Protein AF-A0A2K0U0I5-F1 (afdb_monomer)

pLDDT: mean 87.66, std 8.27, range [54.38, 96.81]

Radius of gyration: 20.19 Å; Cα contacts (8 Å, |Δi|>4): 310; chains: 1; bounding box: 51×36×64 Å

Nearest PDB structures (foldseek):
  6l85-assembly1_A  TM=8.048E-01  e=3.985E-05  Thermotoga maritima MSB8
  6bqt-assembly4_J  TM=2.081E-01  e=1.272E+00  Homo sapiens
  9baa-assembly1_A  TM=2.045E-01  e=4.048E+00  Acetivibrio thermocellus ATCC 27405
  6udy-assembly2_B  TM=2.455E-01  e=9.757E+00  Homo sapiens

Mean predicted aligned error: 6.01 Å

Foldseek 3Di:
DVLLVVLLVVLVVVCLVVLFLEFSLLLSVLLVVLLCVLVVHDQDCDPDPPHPVLLVVQLVVLLQQLLVQLLVQLCCLVPQAVPDPPNVVSCVVCVVVLVVVVVVLVVLLCVLPPPDCPPVVVVVVVCCVVRVVSNCVSPPCQFADDDPSSVSSLQSSLSVSVSVCSVVVHRHGSSSSSLSSNVSSQCSVVDPVRGPVVSVVSNVVSHVVSSNSSSVSSSVSSNCVVPDDDDD

Sequence (232 aa):
MGCAEVGSATWLLVATKLGFPVSTTQTVVGAIVGAGIASQAQVTWRWTDGSVSQVAASWGIAPALSACFSAILFGTLKFYILERENSFEKALRAIPIYLAFTAAVLALFITIEAPNAHRLRFLLGAGFWFMGHHIIKALGNKITQVSPTRGYAMELGAAITVLLASRLGLPVSTTQCLTGAVCGVALMNADLGAVNWRQLAWIIGGWVLTLPSAGLIAGLLTVMALNAPQFR

Organism: Gibberella nygamai (NCBI:txid42673)

Secondary structure (DSSP, 8-state):
-HHHHHHHHHHHHHHHHTT----HHHHHHHHHHHHHHHTT-----SSSTT-HHHHHHHHHHHHHHHHHHHHHHHHHIIIIIITSTTHHHHHHHHHHHHHHHHHHHHHHHHHHH-SS-HHHHHHHHHHHHHHHHHHHHHHTTTSS---HHHHHHHHHHHHHHHHHHHHTT----HHHHHHHHHHHHHHTTS-GGGS-HHHHHHHHHHHHHHHHHHHHHHHHHHHHHHTS----

InterPro domains:
  IPR001204 Phosphate transporter [PF01384] (1-105)
  IPR001204 Phosphate transporter [PF01384] (122-218)
  IPR001204 Phosphate transporter [PTHR11101] (124-229)

Structure (mmCIF, N/CA/C/O backbone):
data_AF-A0A2K0U0I5-F1
#
_entry.id   AF-A0A2K0U0I5-F1
#
loop_
_atom_site.group_PDB
_atom_site.id
_atom_site.type_symbol
_atom_site.label_atom_id
_atom_site.label_alt_id
_atom_site.label_comp_id
_atom_site.label_asym_id
_atom_site.label_entity_id
_atom_site.label_seq_id
_atom_site.pdbx_PDB_ins_code
_atom_site.Cartn_x
_atom_site.Cartn_y
_atom_site.Cartn_z
_atom_site.occupancy
_atom_site.B_iso_or_equiv
_atom_site.auth_seq_id
_atom_site.auth_comp_id
_atom_site.auth_asym_id
_atom_site.auth_atom_id
_atom_site.pdbx_PDB_model_num
ATOM 1 N N . MET A 1 1 ? 17.808 2.975 -17.726 1.00 76.88 1 MET A N 1
ATOM 2 C CA . MET A 1 1 ? 17.016 3.577 -16.627 1.00 76.88 1 MET A CA 1
ATOM 3 C C . MET A 1 1 ? 15.991 4.588 -17.135 1.00 76.88 1 MET A C 1
ATOM 5 O O . MET A 1 1 ? 14.817 4.349 -16.901 1.00 76.88 1 MET A O 1
ATOM 9 N N . GLY A 1 2 ? 16.365 5.615 -17.912 1.00 88.38 2 GLY A N 1
ATOM 10 C CA . GLY A 1 2 ? 15.407 6.635 -18.388 1.00 88.38 2 GLY A CA 1
ATOM 11 C C . GLY A 1 2 ? 14.153 6.103 -19.111 1.00 88.38 2 GLY A C 1
ATOM 12 O O . GLY A 1 2 ? 13.049 6.546 -18.817 1.00 88.38 2 GLY A O 1
ATOM 13 N N . CYS A 1 3 ? 14.269 5.092 -19.984 1.00 90.12 3 CYS A N 1
ATOM 14 C CA . CYS A 1 3 ? 13.094 4.494 -20.647 1.00 90.12 3 CYS A CA 1
ATOM 15 C C . CYS A 1 3 ? 12.114 3.829 -19.666 1.00 90.12 3 CYS A C 1
ATOM 17 O O . CYS A 1 3 ? 10.907 3.870 -19.889 1.00 90.12 3 CYS A O 1
ATOM 19 N N . ALA A 1 4 ? 12.618 3.232 -18.580 1.00 91.38 4 ALA A N 1
ATOM 20 C CA . ALA A 1 4 ? 11.779 2.616 -17.557 1.00 91.38 4 ALA A CA 1
ATOM 21 C C . ALA A 1 4 ? 11.047 3.680 -16.728 1.00 91.38 4 ALA A C 1
ATOM 23 O O . ALA A 1 4 ? 9.857 3.535 -16.468 1.00 91.38 4 ALA A O 1
ATOM 24 N N . GLU A 1 5 ? 11.716 4.783 -16.385 1.00 92.12 5 GLU A N 1
ATOM 25 C CA . GLU A 1 5 ? 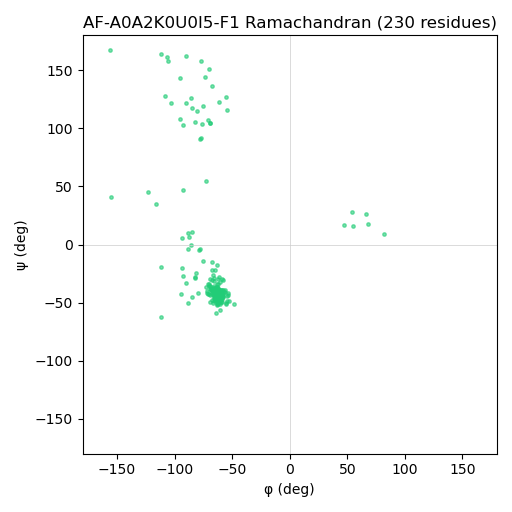11.089 5.918 -15.699 1.00 92.12 5 GLU A CA 1
ATOM 26 C C . GLU A 1 5 ? 9.982 6.539 -16.556 1.00 92.12 5 GLU A C 1
ATOM 28 O O . GLU A 1 5 ? 8.845 6.645 -16.100 1.00 92.12 5 GLU A O 1
ATOM 33 N N . VAL A 1 6 ? 10.267 6.848 -17.825 1.00 93.62 6 VAL A N 1
ATOM 34 C CA . VAL A 1 6 ? 9.274 7.414 -18.752 1.00 93.62 6 VAL A CA 1
ATOM 35 C C . VAL A 1 6 ? 8.127 6.436 -19.005 1.00 93.62 6 VAL A C 1
ATOM 37 O O . VAL A 1 6 ? 6.96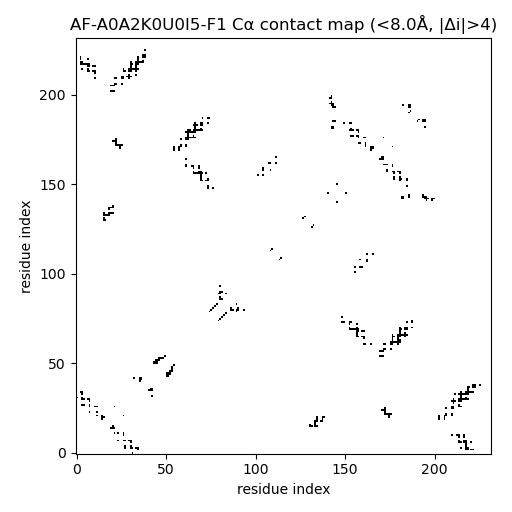2 6.837 -18.970 1.00 93.62 6 VAL A O 1
ATOM 40 N N . GLY A 1 7 ? 8.424 5.149 -19.211 1.00 92.88 7 GLY A N 1
ATOM 41 C CA . GLY A 1 7 ? 7.395 4.131 -19.421 1.00 92.88 7 GLY A CA 1
ATOM 42 C C . GLY A 1 7 ? 6.494 3.954 -18.199 1.00 92.88 7 GLY A C 1
ATOM 43 O O . GLY A 1 7 ? 5.268 3.954 -18.327 1.00 92.88 7 GLY A O 1
ATOM 44 N N . SER A 1 8 ? 7.091 3.906 -17.005 1.00 93.88 8 SER A N 1
ATOM 45 C CA . SER A 1 8 ? 6.360 3.826 -15.738 1.00 93.88 8 SER A CA 1
ATOM 46 C C . SER A 1 8 ? 5.483 5.064 -15.504 1.00 93.88 8 SER A C 1
ATOM 48 O O . SER A 1 8 ? 4.296 4.926 -15.214 1.00 93.88 8 SER A O 1
ATOM 50 N N . ALA A 1 9 ? 6.014 6.273 -15.721 1.00 92.56 9 ALA A N 1
ATOM 51 C CA . ALA A 1 9 ? 5.272 7.524 -15.579 1.00 92.56 9 ALA A CA 1
ATOM 52 C C . ALA A 1 9 ? 4.109 7.618 -16.577 1.00 92.56 9 ALA A C 1
ATOM 54 O O . ALA A 1 9 ? 3.009 8.025 -16.206 1.00 92.56 9 ALA A O 1
ATOM 55 N N . THR A 1 10 ? 4.324 7.188 -17.824 1.00 94.06 10 THR A N 1
ATOM 56 C CA . THR A 1 10 ? 3.285 7.177 -18.863 1.00 94.06 10 THR A CA 1
ATOM 57 C C . THR A 1 10 ? 2.123 6.273 -18.463 1.00 94.06 10 THR A C 1
ATOM 59 O O . THR A 1 10 ? 0.972 6.712 -18.489 1.00 94.06 10 THR A O 1
ATOM 62 N N . TRP A 1 11 ? 2.406 5.041 -18.022 1.00 94.94 11 TRP A N 1
ATOM 63 C CA . TRP A 1 11 ? 1.360 4.136 -17.542 1.00 94.94 11 TRP A CA 1
ATOM 64 C C . TRP A 1 11 ? 0.634 4.695 -16.317 1.00 94.94 11 TRP A C 1
ATOM 66 O O . TRP A 1 11 ? -0.594 4.702 -16.292 1.00 94.94 11 TRP A O 1
ATOM 76 N N . LEU A 1 12 ? 1.365 5.217 -15.326 1.00 91.75 12 LEU A N 1
ATOM 77 C CA . LEU A 1 12 ? 0.763 5.788 -14.118 1.00 91.75 12 LEU A CA 1
ATOM 78 C C . LEU A 1 12 ? -0.167 6.960 -14.432 1.00 91.75 12 LEU A C 1
ATOM 80 O O . LEU A 1 12 ? -1.246 7.048 -13.847 1.00 91.75 12 LEU A O 1
ATOM 84 N N . LEU A 1 13 ? 0.203 7.836 -15.369 1.00 91.31 13 LEU A N 1
ATOM 85 C CA . LEU A 1 13 ? -0.649 8.943 -15.806 1.00 91.31 13 LEU A CA 1
ATOM 86 C C . LEU A 1 13 ? -1.929 8.442 -16.482 1.00 91.31 13 LEU A C 1
ATOM 88 O O . LEU A 1 13 ? -3.014 8.948 -16.190 1.00 91.31 13 LEU A O 1
ATOM 92 N N . VAL A 1 14 ? -1.819 7.438 -17.356 1.00 91.75 14 VAL A N 1
ATOM 93 C CA . VAL A 1 14 ? -2.977 6.820 -18.019 1.00 91.75 14 VAL A CA 1
ATOM 94 C C . VAL A 1 14 ? -3.887 6.148 -16.992 1.00 91.75 14 VAL A C 1
ATOM 96 O O . VAL A 1 14 ? -5.075 6.459 -16.935 1.00 91.75 14 VAL A O 1
ATOM 99 N N . ALA A 1 15 ? -3.334 5.297 -16.128 1.00 90.44 15 ALA A N 1
ATOM 100 C CA . ALA A 1 15 ? -4.079 4.616 -15.076 1.00 90.44 15 ALA A CA 1
ATOM 101 C C . ALA A 1 15 ? -4.773 5.616 -14.139 1.00 90.44 15 ALA A C 1
ATOM 103 O O . ALA A 1 15 ? -5.953 5.457 -13.835 1.00 90.44 15 ALA A O 1
ATOM 104 N N . THR A 1 16 ? -4.090 6.699 -13.761 1.00 88.12 16 THR A N 1
ATOM 105 C CA . THR A 1 16 ? -4.656 7.759 -12.915 1.00 88.12 16 THR A CA 1
ATOM 106 C C . THR A 1 16 ? -5.830 8.466 -13.586 1.00 88.12 16 THR A C 1
ATOM 108 O O . THR A 1 16 ? -6.869 8.647 -12.953 1.00 88.12 16 THR A O 1
ATOM 111 N N . LYS A 1 17 ? -5.713 8.817 -14.874 1.00 86.62 17 LYS A N 1
ATOM 112 C CA . LYS A 1 17 ? -6.815 9.424 -15.643 1.00 86.62 17 LYS A CA 1
ATOM 113 C C . LYS A 1 17 ? -8.022 8.498 -15.765 1.00 86.62 17 LYS A C 1
ATOM 115 O O . LYS A 1 17 ? -9.155 8.960 -15.689 1.00 86.62 17 LYS A O 1
ATOM 120 N N . LEU A 1 18 ? -7.777 7.199 -15.919 1.00 85.75 18 LEU A N 1
ATOM 121 C CA . LEU A 1 18 ? -8.821 6.176 -15.976 1.00 85.75 18 LEU A CA 1
ATOM 122 C C . LEU A 1 18 ? -9.389 5.817 -14.591 1.00 85.75 18 LEU A C 1
ATOM 124 O O . LEU A 1 18 ? -10.312 5.011 -14.501 1.00 85.75 18 LEU A O 1
ATOM 128 N N . GLY A 1 19 ? -8.852 6.392 -13.508 1.00 79.88 19 GLY A N 1
ATOM 129 C CA . GLY A 1 19 ? -9.255 6.067 -12.141 1.00 79.88 19 GLY A CA 1
ATOM 130 C C . GLY A 1 19 ? -8.899 4.633 -11.738 1.00 79.88 19 GLY A C 1
ATOM 131 O O . GLY A 1 19 ? -9.571 4.046 -10.895 1.00 79.88 19 GLY A O 1
ATOM 132 N N . PHE A 1 20 ? -7.875 4.037 -12.344 1.00 82.19 20 PHE A N 1
ATOM 133 C CA . PHE A 1 20 ? -7.403 2.701 -12.004 1.00 82.19 20 PHE A CA 1
ATOM 134 C C . PHE A 1 20 ? -6.425 2.775 -10.820 1.00 82.19 20 PHE A C 1
ATOM 136 O O . PHE A 1 20 ? -5.361 3.387 -10.950 1.00 82.19 20 PHE A O 1
ATOM 143 N N . PRO A 1 21 ? -6.738 2.163 -9.662 1.00 81.88 21 PRO A N 1
ATOM 144 C CA . PRO A 1 21 ? -5.845 2.175 -8.509 1.00 81.88 21 PRO A CA 1
ATOM 145 C C . PRO A 1 21 ? -4.712 1.161 -8.704 1.00 81.88 21 PRO A C 1
ATOM 147 O O . PRO A 1 21 ? -4.825 -0.017 -8.360 1.00 81.88 21 PRO A O 1
ATOM 150 N N . VAL A 1 22 ? -3.613 1.634 -9.283 1.00 86.94 22 VAL A N 1
ATOM 151 C CA . VAL A 1 22 ? -2.427 0.827 -9.586 1.00 86.94 22 VAL A CA 1
ATOM 152 C C . VAL A 1 22 ? -1.281 1.121 -8.624 1.00 86.94 22 VAL A C 1
ATOM 154 O O . VAL A 1 22 ? -1.207 2.182 -8.006 1.00 86.94 22 VAL A O 1
ATOM 157 N N . SER A 1 23 ? -0.369 0.161 -8.510 1.00 88.88 23 SER A N 1
ATOM 158 C CA . SER A 1 23 ? 0.837 0.279 -7.699 1.00 88.88 23 SER A CA 1
ATOM 159 C C . SER A 1 23 ? 1.965 0.960 -8.472 1.00 88.88 23 SER A C 1
ATOM 161 O O . SER A 1 23 ? 2.361 0.491 -9.543 1.00 88.88 23 SER A O 1
ATOM 163 N N . THR A 1 24 ? 2.542 2.021 -7.906 1.00 89.12 24 THR A N 1
ATOM 164 C CA . THR A 1 24 ? 3.748 2.673 -8.444 1.00 89.12 24 THR A CA 1
ATOM 165 C C . THR A 1 24 ? 4.955 1.737 -8.416 1.00 89.12 24 THR A C 1
ATOM 167 O O . THR A 1 24 ? 5.616 1.581 -9.439 1.00 89.12 24 THR A O 1
ATOM 170 N N . THR A 1 25 ? 5.190 1.040 -7.298 1.00 90.00 25 THR A N 1
ATOM 171 C CA . THR A 1 25 ? 6.271 0.052 -7.143 1.00 90.00 25 THR A CA 1
ATOM 172 C C . THR A 1 25 ? 6.199 -1.027 -8.222 1.00 90.00 25 THR A C 1
ATOM 174 O O . THR A 1 25 ? 7.174 -1.280 -8.924 1.00 90.00 25 THR A O 1
ATOM 177 N N . GLN A 1 26 ? 5.019 -1.622 -8.414 1.00 90.44 26 GLN A N 1
ATOM 178 C CA . GLN A 1 26 ? 4.809 -2.667 -9.415 1.00 90.44 26 GLN A CA 1
ATOM 179 C C . GLN A 1 26 ? 4.979 -2.135 -10.844 1.00 90.44 26 GLN A C 1
ATOM 181 O O . GLN A 1 26 ? 5.545 -2.819 -11.694 1.00 90.44 26 GLN A O 1
ATOM 186 N N . THR A 1 27 ? 4.529 -0.904 -11.100 1.00 92.94 27 THR A N 1
ATOM 187 C CA . THR A 1 27 ? 4.679 -0.237 -12.399 1.00 92.94 27 THR A CA 1
ATOM 188 C C . THR A 1 27 ? 6.151 -0.034 -12.758 1.00 92.94 27 THR A C 1
ATOM 190 O O . THR A 1 27 ? 6.561 -0.353 -13.872 1.00 92.94 27 THR A O 1
ATOM 193 N N . VAL A 1 28 ? 6.963 0.447 -11.811 1.00 91.81 28 VAL A N 1
ATOM 194 C CA . VAL A 1 28 ? 8.408 0.637 -12.010 1.00 91.81 28 VAL A CA 1
ATOM 195 C C . VAL A 1 28 ? 9.109 -0.704 -12.222 1.00 91.81 28 VAL A C 1
ATOM 197 O O . VAL A 1 28 ? 9.895 -0.833 -13.156 1.00 91.81 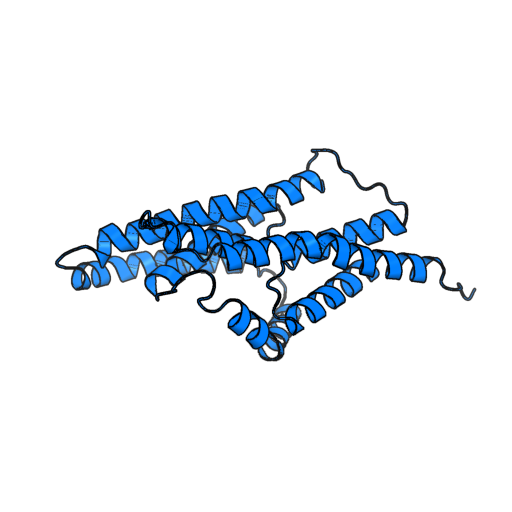28 VAL A O 1
ATOM 200 N N . VAL A 1 29 ? 8.788 -1.727 -11.423 1.00 90.56 29 VAL A N 1
ATOM 201 C CA . VAL A 1 29 ? 9.353 -3.077 -11.590 1.00 90.56 29 VAL A CA 1
ATOM 202 C C . VAL A 1 29 ? 9.008 -3.649 -12.968 1.00 90.56 29 VAL A C 1
ATOM 204 O O . VAL A 1 29 ? 9.904 -4.108 -13.673 1.00 90.56 29 VAL A O 1
ATOM 207 N N . GLY A 1 30 ? 7.744 -3.566 -13.395 1.00 91.69 30 GLY A N 1
ATOM 208 C CA . GLY A 1 30 ? 7.319 -4.008 -14.727 1.00 91.69 30 GLY A CA 1
ATOM 209 C C . GLY A 1 30 ? 8.056 -3.275 -15.850 1.00 91.69 30 GLY A C 1
ATOM 210 O O . GLY A 1 30 ? 8.556 -3.911 -16.777 1.00 91.69 30 GLY A O 1
ATOM 211 N N . ALA A 1 31 ? 8.201 -1.953 -15.732 1.00 94.25 31 ALA A N 1
ATOM 212 C CA . ALA A 1 31 ? 8.942 -1.134 -16.688 1.00 94.25 31 ALA A CA 1
ATOM 213 C C . ALA A 1 31 ? 10.438 -1.498 -16.755 1.00 94.25 31 ALA A C 1
ATOM 215 O O . ALA A 1 31 ? 10.999 -1.590 -17.846 1.00 94.25 31 ALA A O 1
ATOM 216 N N . ILE A 1 32 ? 11.083 -1.747 -15.609 1.00 91.25 32 ILE A N 1
ATOM 217 C CA . ILE A 1 32 ? 12.489 -2.178 -15.544 1.00 91.25 32 ILE A CA 1
ATOM 218 C C . ILE A 1 32 ? 12.661 -3.553 -16.192 1.00 91.25 32 ILE A C 1
ATOM 220 O O . ILE A 1 32 ? 13.583 -3.732 -16.985 1.00 91.25 32 ILE A O 1
ATOM 224 N N . VAL A 1 33 ? 11.770 -4.507 -15.901 1.00 90.75 33 VAL A N 1
ATOM 225 C CA . VAL A 1 33 ? 11.803 -5.844 -16.512 1.00 90.75 33 VAL A CA 1
ATOM 226 C C . VAL A 1 33 ? 11.629 -5.748 -18.030 1.00 90.75 33 VAL A C 1
ATOM 228 O O . VAL A 1 33 ? 12.415 -6.338 -18.767 1.00 90.75 33 VAL A O 1
ATOM 231 N N . GLY A 1 34 ? 10.659 -4.965 -18.512 1.00 91.06 34 GLY A N 1
ATOM 232 C CA . GLY A 1 34 ? 10.428 -4.765 -19.946 1.00 91.06 34 GLY A CA 1
ATOM 233 C C . GLY A 1 34 ? 11.613 -4.119 -20.670 1.00 91.06 34 GLY A C 1
ATOM 234 O O . GLY A 1 34 ? 12.036 -4.604 -21.719 1.00 91.06 34 GLY A O 1
ATOM 235 N N . ALA A 1 35 ? 12.204 -3.076 -20.080 1.00 91.31 35 ALA A N 1
ATOM 236 C CA . ALA A 1 35 ? 13.419 -2.452 -20.600 1.00 91.31 35 ALA A CA 1
ATOM 237 C C . ALA A 1 35 ? 14.619 -3.419 -20.589 1.00 91.31 35 ALA A C 1
ATOM 239 O O . ALA A 1 35 ? 15.378 -3.461 -21.554 1.00 91.31 35 ALA A O 1
ATOM 240 N N . GLY A 1 36 ? 14.770 -4.223 -19.531 1.00 88.75 36 GLY A N 1
ATOM 241 C CA . GLY A 1 36 ? 15.839 -5.216 -19.409 1.00 88.75 36 GLY A CA 1
ATOM 242 C C . GLY A 1 36 ? 15.750 -6.317 -20.466 1.00 88.75 36 GLY A C 1
ATOM 243 O O . GLY A 1 36 ? 16.754 -6.646 -21.091 1.00 88.75 36 GLY A O 1
ATOM 244 N N . ILE A 1 37 ? 14.545 -6.836 -20.728 1.00 89.62 37 ILE A N 1
ATOM 245 C CA . ILE A 1 37 ? 14.308 -7.798 -21.816 1.00 89.62 37 ILE A CA 1
ATOM 246 C C . ILE A 1 37 ? 14.649 -7.164 -23.173 1.00 89.62 37 ILE A C 1
ATOM 248 O O . ILE A 1 37 ? 15.353 -7.775 -23.976 1.00 89.62 37 ILE A O 1
ATOM 252 N N . ALA A 1 38 ? 14.201 -5.927 -23.418 1.00 89.31 38 ALA A N 1
ATOM 253 C CA . ALA A 1 38 ? 14.456 -5.207 -24.667 1.00 89.31 38 ALA A CA 1
ATOM 254 C C . ALA A 1 38 ? 15.949 -4.940 -24.927 1.00 89.31 38 ALA A C 1
ATOM 256 O O . ALA A 1 38 ? 16.386 -4.969 -26.075 1.00 89.31 38 ALA A O 1
ATOM 257 N N . SER A 1 39 ? 16.742 -4.714 -23.877 1.00 87.31 39 SER A N 1
ATOM 258 C CA . SER A 1 39 ? 18.193 -4.525 -23.976 1.00 87.31 39 SER A CA 1
ATOM 259 C C . SER A 1 39 ? 18.997 -5.828 -23.908 1.00 87.31 39 SER A C 1
ATOM 261 O O . SER A 1 39 ? 20.210 -5.766 -23.727 1.00 87.31 39 SER A O 1
ATOM 263 N N . GLN A 1 40 ? 18.342 -6.995 -23.978 1.00 83.69 40 GLN A N 1
ATOM 264 C CA . GLN A 1 40 ? 18.961 -8.319 -23.809 1.00 83.69 40 GLN A CA 1
ATOM 265 C C . GLN A 1 40 ? 19.749 -8.482 -22.492 1.00 83.69 40 GLN A C 1
ATOM 267 O O . GLN A 1 40 ? 20.691 -9.271 -22.406 1.00 83.69 40 GLN A O 1
ATOM 272 N N . ALA A 1 41 ? 19.371 -7.746 -21.444 1.00 78.06 41 ALA A N 1
ATOM 273 C CA . ALA A 1 41 ? 19.980 -7.892 -20.130 1.00 78.06 41 ALA A CA 1
ATOM 274 C C . ALA A 1 41 ? 19.506 -9.196 -19.469 1.00 78.06 41 ALA A C 1
ATOM 276 O O . ALA A 1 41 ? 18.343 -9.588 -19.591 1.00 78.06 41 ALA A O 1
ATOM 277 N N . GLN A 1 42 ? 20.393 -9.861 -18.726 1.00 70.06 42 GLN A N 1
ATOM 278 C CA . GLN A 1 42 ? 20.016 -11.043 -17.954 1.00 70.06 42 GLN A CA 1
ATOM 279 C C . GLN A 1 42 ? 19.102 -10.643 -16.789 1.00 70.06 42 GLN A C 1
ATOM 281 O O . GLN A 1 42 ? 19.552 -10.105 -15.780 1.00 70.06 42 GLN A O 1
ATOM 286 N N . VAL A 1 43 ? 17.803 -10.912 -16.926 1.00 66.69 43 VAL A N 1
ATOM 287 C CA . VAL A 1 43 ? 16.837 -10.762 -15.833 1.00 66.69 43 VAL A CA 1
ATOM 288 C C . VAL A 1 43 ? 16.933 -11.994 -14.934 1.00 66.69 43 VAL A C 1
ATOM 290 O O . VAL A 1 43 ? 16.630 -13.111 -15.356 1.00 66.69 43 VAL A O 1
ATOM 293 N N . THR A 1 44 ? 17.363 -11.808 -13.686 1.00 65.88 44 THR A N 1
ATOM 294 C CA . THR A 1 44 ? 17.469 -12.901 -12.713 1.00 65.88 44 THR A CA 1
ATOM 295 C C . THR A 1 44 ? 16.090 -13.275 -12.172 1.00 65.88 44 THR A C 1
ATOM 297 O O . THR A 1 44 ? 15.531 -12.602 -11.306 1.00 65.88 44 THR A O 1
ATOM 300 N N . TRP A 1 45 ? 15.559 -14.394 -12.663 1.00 68.12 45 TRP A N 1
ATOM 301 C CA . TRP A 1 45 ? 14.290 -14.983 -12.214 1.00 68.12 45 TRP A CA 1
ATOM 302 C C . TRP A 1 45 ? 14.437 -15.956 -11.033 1.00 68.12 45 TRP A C 1
ATOM 304 O O . TRP A 1 45 ? 13.443 -16.483 -10.540 1.00 68.12 45 TRP A O 1
ATOM 314 N N . ARG A 1 46 ? 15.671 -16.231 -10.592 1.00 68.75 46 ARG A N 1
ATOM 315 C CA . ARG A 1 46 ? 15.960 -17.164 -9.491 1.00 68.75 46 ARG A CA 1
ATOM 316 C C . ARG A 1 46 ? 15.507 -16.595 -8.149 1.00 68.75 46 ARG A C 1
ATOM 318 O O . ARG A 1 46 ? 15.563 -15.390 -7.972 1.00 68.75 46 ARG A O 1
ATOM 325 N N . TRP A 1 47 ? 15.155 -17.461 -7.198 1.00 64.81 47 TRP A N 1
ATOM 326 C CA . TRP A 1 47 ? 14.808 -17.118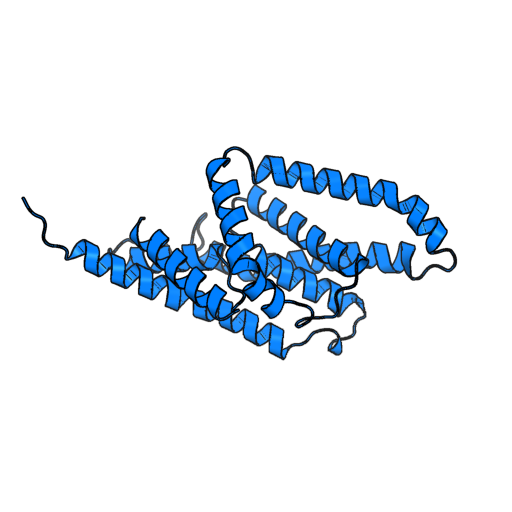 -5.809 1.00 64.81 47 TRP A CA 1
ATOM 327 C C . TRP A 1 47 ? 16.031 -16.702 -4.976 1.00 64.81 47 TRP A C 1
ATOM 329 O O . TRP A 1 47 ? 16.335 -17.294 -3.947 1.00 64.81 47 TRP A O 1
ATOM 339 N N . THR A 1 48 ? 16.774 -15.712 -5.456 1.00 66.12 48 THR A N 1
ATOM 340 C CA . THR A 1 48 ? 17.907 -15.091 -4.762 1.00 66.12 48 THR A CA 1
ATOM 341 C C . THR A 1 48 ? 17.519 -13.706 -4.259 1.00 66.12 48 THR A C 1
ATOM 343 O O . THR A 1 48 ? 16.559 -13.111 -4.766 1.00 66.12 48 THR A O 1
ATOM 346 N N . ASP A 1 49 ? 18.278 -13.187 -3.296 1.00 57.88 49 ASP A N 1
ATOM 347 C CA . ASP A 1 49 ? 18.057 -11.853 -2.737 1.00 57.88 49 ASP A CA 1
ATOM 348 C C . ASP A 1 49 ? 18.058 -10.773 -3.824 1.00 57.88 49 ASP A C 1
ATOM 350 O O . ASP A 1 49 ? 18.955 -10.712 -4.667 1.00 57.88 49 ASP A O 1
ATOM 354 N N . GLY A 1 50 ? 16.996 -9.961 -3.846 1.00 62.31 50 GLY A N 1
ATOM 355 C CA . GLY A 1 50 ? 16.789 -8.894 -4.833 1.00 62.31 50 GLY A CA 1
ATOM 356 C C . GLY A 1 50 ? 16.214 -9.350 -6.180 1.00 62.31 50 GLY A C 1
ATOM 357 O O . GLY A 1 50 ? 16.158 -8.564 -7.124 1.00 62.31 50 GLY A O 1
ATOM 358 N N . SER A 1 51 ? 15.779 -10.606 -6.301 1.00 73.19 51 SER A N 1
ATOM 359 C CA . SER A 1 51 ? 15.175 -11.120 -7.535 1.00 73.19 51 SER A CA 1
ATOM 360 C C . SER A 1 51 ? 13.728 -10.675 -7.750 1.00 73.19 51 SER A C 1
ATOM 362 O O . SER A 1 51 ? 12.975 -10.407 -6.812 1.00 73.19 51 SER A O 1
ATOM 364 N N . VAL A 1 52 ? 13.288 -10.714 -9.013 1.00 75.19 52 VAL A N 1
ATOM 365 C CA . VAL A 1 52 ? 11.893 -10.432 -9.403 1.00 75.19 52 VAL A CA 1
ATOM 366 C C . VAL A 1 52 ? 10.904 -11.366 -8.689 1.00 75.19 52 VAL A C 1
ATOM 368 O O . VAL A 1 52 ? 9.788 -10.962 -8.377 1.00 75.19 52 VAL A O 1
ATOM 371 N N . SER A 1 53 ? 11.323 -12.597 -8.377 1.00 77.38 53 SER A N 1
ATOM 372 C CA . SER A 1 53 ? 10.497 -13.597 -7.688 1.00 77.38 53 SER A CA 1
ATOM 373 C C . SER A 1 53 ? 10.170 -13.217 -6.235 1.00 77.38 53 SER A C 1
ATOM 375 O O . SER A 1 53 ? 9.016 -13.320 -5.820 1.00 77.38 53 SER A O 1
ATOM 377 N N . GLN A 1 54 ? 11.142 -12.682 -5.486 1.00 77.12 54 GLN A N 1
ATOM 378 C CA . GLN A 1 54 ? 10.918 -12.164 -4.131 1.00 77.12 54 GLN A CA 1
ATOM 379 C C . GLN A 1 54 ? 10.003 -10.934 -4.143 1.00 77.12 54 GLN A C 1
ATOM 381 O O . GLN A 1 54 ? 9.107 -10.811 -3.306 1.00 77.12 54 GLN A O 1
ATOM 386 N N . VAL A 1 55 ? 10.188 -10.047 -5.125 1.00 80.44 55 VAL A N 1
ATOM 387 C CA . VAL A 1 55 ? 9.326 -8.873 -5.309 1.00 80.44 55 VAL A CA 1
ATOM 388 C C . VAL A 1 55 ? 7.892 -9.293 -5.637 1.00 80.44 55 VAL A C 1
ATOM 390 O O . VAL A 1 55 ? 6.950 -8.753 -5.069 1.00 80.44 55 VAL A O 1
ATOM 393 N N . ALA A 1 56 ? 7.705 -10.297 -6.493 1.00 81.88 56 ALA A N 1
ATOM 394 C CA . ALA A 1 56 ? 6.379 -10.821 -6.799 1.00 81.88 56 ALA A CA 1
ATOM 395 C C . ALA A 1 56 ? 5.706 -11.463 -5.572 1.00 81.88 56 ALA A C 1
ATOM 397 O O . ALA A 1 56 ? 4.509 -11.271 -5.356 1.00 81.88 56 ALA A O 1
ATOM 398 N N . ALA A 1 57 ? 6.466 -12.177 -4.735 1.00 82.19 57 ALA A N 1
ATOM 399 C CA . ALA A 1 57 ? 5.952 -12.748 -3.491 1.00 82.19 57 ALA A CA 1
ATOM 400 C C . ALA A 1 57 ? 5.494 -11.662 -2.498 1.00 82.19 57 ALA A C 1
ATOM 402 O O . ALA A 1 57 ? 4.470 -11.826 -1.826 1.00 82.19 57 ALA A O 1
ATOM 403 N N . SER A 1 58 ? 6.196 -10.522 -2.442 1.00 84.75 58 SER A N 1
ATOM 404 C CA . SER A 1 58 ? 5.835 -9.406 -1.558 1.00 84.75 58 SER A CA 1
ATOM 405 C C . SER A 1 58 ? 4.454 -8.818 -1.886 1.00 84.75 58 SER A C 1
ATOM 407 O O . SER A 1 58 ? 3.746 -8.390 -0.974 1.00 84.75 58 SER A O 1
ATOM 409 N N . TRP A 1 59 ? 4.017 -8.874 -3.150 1.00 84.44 59 TRP A N 1
ATOM 410 C CA . TRP A 1 59 ? 2.704 -8.376 -3.582 1.00 84.44 59 TRP A CA 1
ATOM 411 C C . TRP A 1 59 ? 1.526 -9.185 -3.032 1.00 84.44 59 TRP A C 1
ATOM 413 O O . TRP A 1 59 ? 0.419 -8.659 -2.958 1.00 84.44 59 TRP A O 1
ATOM 423 N N . GLY A 1 60 ? 1.746 -10.441 -2.635 1.00 85.56 60 GLY A N 1
ATOM 424 C CA . GLY A 1 60 ? 0.748 -11.255 -1.933 1.00 85.56 60 GLY A CA 1
ATOM 425 C C . GLY A 1 60 ? 0.898 -11.192 -0.412 1.00 85.56 60 GLY A C 1
ATOM 426 O O . GLY A 1 60 ? -0.086 -11.041 0.312 1.00 85.56 60 GLY A O 1
ATOM 427 N N . ILE A 1 61 ? 2.139 -11.260 0.077 1.00 90.38 61 ILE A N 1
ATOM 428 C CA . ILE A 1 61 ? 2.437 -11.310 1.514 1.00 90.38 61 ILE A CA 1
ATOM 429 C C . ILE A 1 61 ? 2.116 -9.976 2.197 1.00 90.38 61 ILE A C 1
ATOM 431 O O . ILE A 1 61 ? 1.511 -9.967 3.268 1.00 90.38 61 ILE A O 1
ATOM 435 N N . ALA A 1 62 ? 2.482 -8.842 1.593 1.00 92.81 62 ALA A N 1
ATOM 436 C CA . ALA A 1 62 ? 2.300 -7.538 2.225 1.00 92.81 62 ALA A CA 1
ATOM 437 C C . ALA A 1 62 ? 0.814 -7.177 2.433 1.00 92.81 62 ALA A C 1
ATOM 439 O O . ALA A 1 62 ? 0.457 -6.803 3.551 1.00 92.81 62 ALA A O 1
ATOM 440 N N . PRO A 1 63 ? -0.102 -7.355 1.459 1.00 94.19 63 PRO A N 1
ATOM 441 C CA . PRO A 1 63 ? -1.531 -7.139 1.702 1.00 94.19 63 PRO A CA 1
ATOM 442 C C . PRO A 1 63 ? -2.100 -8.043 2.794 1.00 94.19 63 PRO A C 1
ATOM 444 O O . PRO A 1 63 ? -2.899 -7.580 3.603 1.00 94.19 63 PRO A O 1
ATOM 447 N N . ALA A 1 64 ? -1.668 -9.306 2.852 1.00 94.75 64 ALA A N 1
ATOM 448 C CA . ALA A 1 64 ? -2.114 -10.243 3.879 1.00 94.75 64 ALA A CA 1
ATOM 449 C C . ALA A 1 64 ? -1.650 -9.813 5.280 1.00 94.75 64 ALA A C 1
ATOM 451 O O . ALA A 1 64 ? -2.458 -9.743 6.204 1.00 94.75 64 ALA A O 1
ATOM 452 N N . LEU A 1 65 ? -0.376 -9.441 5.434 1.00 95.50 65 LEU A N 1
ATOM 453 C CA . LEU A 1 65 ? 0.141 -8.898 6.695 1.00 95.50 65 LEU A CA 1
ATOM 454 C C . LEU A 1 65 ? -0.593 -7.619 7.101 1.00 95.50 65 LEU A C 1
ATOM 456 O O . LEU A 1 65 ? -0.951 -7.448 8.266 1.00 95.50 65 LEU A O 1
ATOM 460 N N . SER A 1 66 ? -0.878 -6.747 6.137 1.00 96.50 66 SER A N 1
ATOM 461 C CA . SER A 1 66 ? -1.609 -5.512 6.391 1.00 96.50 66 SER A CA 1
ATOM 462 C C . SER A 1 66 ? -3.057 -5.754 6.813 1.00 96.50 66 SER A C 1
ATOM 464 O O . SER A 1 66 ? -3.551 -5.095 7.735 1.00 96.50 66 SER A O 1
ATOM 466 N N . ALA A 1 67 ? -3.719 -6.751 6.220 1.00 96.50 67 ALA A N 1
ATOM 467 C CA . ALA A 1 67 ? -5.027 -7.219 6.664 1.00 96.50 67 ALA A CA 1
ATOM 468 C C . ALA A 1 67 ? -4.977 -7.684 8.127 1.00 96.50 67 ALA A C 1
ATOM 470 O O . ALA A 1 67 ? -5.819 -7.276 8.921 1.00 96.50 67 ALA A O 1
ATOM 471 N N . CYS A 1 68 ? -3.954 -8.452 8.514 1.00 96.31 68 CYS A N 1
ATOM 472 C CA . CYS A 1 68 ? -3.778 -8.904 9.895 1.00 96.31 68 CYS A CA 1
ATOM 473 C C . CYS A 1 68 ? -3.560 -7.738 10.870 1.00 96.31 68 CYS A C 1
ATOM 475 O O . CYS A 1 68 ? -4.279 -7.629 11.862 1.00 96.31 68 CYS A O 1
ATOM 477 N N . PHE A 1 69 ? -2.604 -6.842 10.598 1.00 96.56 69 PHE A N 1
ATOM 478 C CA . PHE A 1 69 ? -2.310 -5.719 11.498 1.00 96.56 69 PHE A CA 1
ATOM 479 C C . PHE A 1 69 ? -3.504 -4.780 11.670 1.00 96.56 69 PHE A C 1
ATOM 481 O O . PHE A 1 69 ? -3.831 -4.386 12.789 1.00 96.56 69 PHE A O 1
ATOM 488 N N . SER A 1 70 ? -4.178 -4.442 10.574 1.00 96.81 70 SER A N 1
ATOM 489 C CA . SER A 1 70 ? -5.357 -3.576 10.616 1.00 96.81 70 SER A CA 1
ATOM 490 C C . SER A 1 70 ? -6.550 -4.245 11.306 1.00 96.81 70 SER A C 1
ATOM 492 O O . SER A 1 70 ? -7.236 -3.583 12.083 1.00 96.81 70 SER A O 1
ATOM 494 N N . ALA A 1 71 ? -6.769 -5.551 11.108 1.00 95.81 71 ALA A N 1
ATOM 495 C CA . ALA A 1 71 ? -7.794 -6.308 11.821 1.00 95.81 71 ALA A CA 1
ATOM 496 C C . ALA A 1 71 ? -7.515 -6.342 13.329 1.00 95.81 71 ALA A C 1
ATOM 498 O O . ALA A 1 71 ? -8.427 -6.104 14.115 1.00 95.81 71 ALA A O 1
ATOM 499 N N . ILE A 1 72 ? -6.259 -6.550 13.744 1.00 95.44 72 ILE A N 1
ATOM 500 C CA . ILE A 1 72 ? -5.854 -6.501 15.157 1.00 95.44 72 ILE A CA 1
ATOM 501 C C . ILE A 1 72 ? -6.136 -5.112 15.747 1.00 95.44 72 ILE A C 1
ATOM 503 O O . ILE A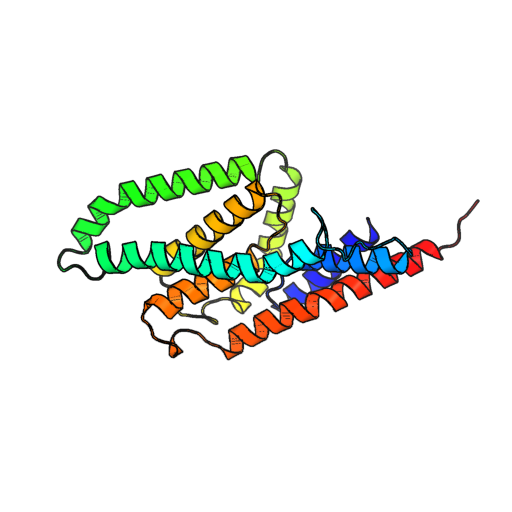 1 72 ? -6.818 -5.016 16.766 1.00 95.44 72 ILE A O 1
ATOM 507 N N . LEU A 1 73 ? -5.683 -4.037 15.090 1.00 95.31 73 LEU A N 1
ATOM 508 C CA . LEU A 1 73 ? -5.905 -2.656 15.543 1.00 95.31 73 LEU A CA 1
ATOM 509 C C . LEU A 1 73 ? -7.390 -2.288 15.599 1.00 95.31 73 LEU A C 1
ATOM 511 O O . LEU A 1 73 ? -7.854 -1.649 16.544 1.00 95.31 73 LEU A O 1
ATOM 515 N N . PHE A 1 74 ? -8.167 -2.687 14.595 1.00 96.00 74 PHE A N 1
ATOM 516 C CA . PHE A 1 74 ? -9.602 -2.447 14.618 1.00 96.00 74 PHE A CA 1
ATOM 517 C C . PHE A 1 74 ? -10.290 -3.298 15.684 1.00 96.00 74 PHE A C 1
ATOM 519 O O . PHE A 1 74 ? -11.206 -2.815 16.337 1.00 96.00 74 PHE A O 1
ATOM 526 N N . GLY A 1 75 ? -9.828 -4.526 15.915 1.00 94.38 75 GLY A N 1
ATOM 527 C CA . GLY A 1 75 ? -10.306 -5.398 16.981 1.00 94.38 75 GLY A CA 1
ATOM 528 C C . GLY A 1 75 ? -10.124 -4.785 18.361 1.00 94.38 75 GLY A C 1
ATOM 529 O O . GLY A 1 75 ? -11.068 -4.777 19.151 1.00 94.38 75 GLY A O 1
ATOM 530 N N . THR A 1 76 ? -8.955 -4.204 18.644 1.00 93.38 76 THR A N 1
ATOM 531 C CA . THR A 1 76 ? -8.731 -3.510 19.918 1.00 93.38 76 THR A CA 1
ATOM 532 C C . THR A 1 76 ? -9.664 -2.311 20.051 1.00 93.38 76 THR A C 1
ATOM 534 O O . THR A 1 76 ? -10.301 -2.156 21.087 1.00 93.38 76 THR A O 1
ATOM 537 N N . LEU A 1 77 ? -9.845 -1.501 19.007 1.00 93.19 77 LEU A N 1
ATOM 538 C CA . LEU A 1 77 ? -10.787 -0.375 19.038 1.00 93.19 77 LEU A CA 1
ATOM 539 C C . LEU A 1 77 ? -12.238 -0.844 19.224 1.00 93.19 77 LEU A C 1
ATOM 541 O O . LEU A 1 77 ? -12.968 -0.311 20.057 1.00 93.19 77 LEU A O 1
ATOM 545 N N . LYS A 1 78 ? -12.652 -1.872 18.486 1.00 92.69 78 LYS A N 1
ATOM 546 C CA . LYS A 1 78 ? -14.010 -2.416 18.493 1.00 92.69 78 LYS A CA 1
ATOM 547 C C . LYS A 1 78 ? -14.370 -3.007 19.855 1.00 92.69 78 LYS A C 1
ATOM 549 O O . LYS A 1 78 ? -15.297 -2.528 20.500 1.00 92.69 78 LYS A O 1
ATOM 554 N N . PHE A 1 79 ? -13.614 -3.998 20.320 1.00 92.56 79 PHE A N 1
ATOM 555 C CA . PHE A 1 79 ? -13.971 -4.780 21.508 1.00 92.56 79 PHE A CA 1
ATOM 556 C C . PHE A 1 79 ? -13.590 -4.099 22.831 1.00 92.56 79 PHE A C 1
ATOM 558 O O . PHE A 1 79 ? -14.212 -4.342 23.874 1.00 92.56 79 PHE A O 1
ATOM 565 N N . TYR A 1 80 ? -12.555 -3.253 22.833 1.00 89.50 80 TYR A N 1
ATOM 566 C CA . TYR A 1 80 ? -12.119 -2.562 24.049 1.00 89.50 80 TYR A CA 1
ATOM 567 C C . TYR A 1 80 ? -12.812 -1.212 24.249 1.00 89.50 80 TYR A C 1
ATOM 569 O O . TYR A 1 80 ? -13.053 -0.834 25.396 1.00 89.50 80 TYR A O 1
ATOM 577 N N . ILE A 1 81 ? -13.145 -0.503 23.164 1.00 92.25 81 ILE A N 1
ATOM 578 C CA . ILE A 1 81 ? -13.713 0.851 23.226 1.00 92.25 81 ILE A CA 1
ATOM 579 C C . ILE A 1 81 ? -15.170 0.857 22.767 1.00 92.25 81 ILE A C 1
ATOM 581 O O . ILE A 1 81 ? -16.042 1.193 23.563 1.00 92.25 81 ILE A O 1
ATOM 585 N N . LEU A 1 82 ? -15.438 0.494 21.509 1.00 91.12 82 LEU A N 1
ATOM 586 C CA . LEU A 1 82 ? -16.735 0.757 20.873 1.00 91.12 82 LEU A CA 1
ATOM 587 C C . LEU A 1 82 ? -17.883 -0.085 21.444 1.00 91.12 82 LEU A C 1
ATOM 589 O O . LEU A 1 82 ? -18.958 0.450 21.682 1.00 91.12 82 LEU A O 1
ATOM 593 N N . GLU A 1 83 ? -17.669 -1.376 21.690 1.00 91.81 83 GLU A N 1
ATOM 594 C CA . GLU A 1 83 ? -18.714 -2.301 22.165 1.00 91.81 83 GLU A CA 1
ATOM 595 C C . GLU A 1 83 ? -18.899 -2.297 23.692 1.00 91.81 83 GLU A C 1
ATOM 597 O O . GLU A 1 83 ? -19.555 -3.170 24.256 1.00 91.81 83 GLU A O 1
ATOM 602 N N . ARG A 1 84 ? -18.295 -1.341 24.404 1.00 90.19 84 ARG A N 1
ATOM 603 C CA . ARG A 1 84 ? -18.419 -1.239 25.863 1.00 90.19 84 ARG A CA 1
ATOM 604 C C . ARG A 1 84 ? -19.520 -0.262 26.243 1.00 90.19 84 ARG A C 1
ATOM 606 O O . ARG A 1 84 ? -19.640 0.792 25.633 1.00 90.19 84 ARG A O 1
ATOM 613 N N . GLU A 1 85 ? -20.251 -0.581 27.310 1.00 85.19 85 GLU A N 1
ATOM 614 C CA . GLU A 1 85 ? -21.329 0.268 27.843 1.00 85.19 85 GLU A CA 1
ATOM 615 C C . GLU A 1 85 ? -20.835 1.701 28.128 1.00 85.19 85 GLU A C 1
ATOM 617 O O . GLU A 1 85 ? -21.437 2.667 27.670 1.00 85.19 85 GLU A O 1
ATOM 622 N N . ASN A 1 86 ? -19.651 1.840 28.741 1.00 90.31 86 ASN A N 1
ATOM 623 C CA . ASN A 1 86 ? -18.981 3.131 28.972 1.00 90.31 86 ASN A CA 1
ATOM 624 C C . ASN A 1 86 ? -17.996 3.498 27.840 1.00 90.31 86 ASN A C 1
ATOM 626 O O . ASN A 1 86 ? -16.840 3.853 28.099 1.00 90.31 86 ASN A O 1
ATOM 630 N N . SER A 1 87 ? -18.412 3.366 26.576 1.00 88.06 87 SER A N 1
ATOM 631 C CA . SER A 1 87 ? -17.549 3.572 25.396 1.00 88.06 87 SER A CA 1
ATOM 632 C C . SER A 1 87 ? -16.888 4.953 25.359 1.00 88.06 87 SER A C 1
ATOM 634 O O . SER A 1 87 ? -15.703 5.051 25.041 1.00 88.06 87 SER A O 1
ATOM 636 N N . PHE A 1 88 ? -17.603 6.011 25.752 1.00 90.19 88 PHE A N 1
ATOM 637 C CA . PHE A 1 88 ? -17.075 7.380 25.772 1.00 90.19 88 PHE A CA 1
ATOM 638 C C . PHE A 1 88 ? -15.928 7.561 26.779 1.00 90.19 88 PHE A C 1
ATOM 640 O O . PHE A 1 88 ? -14.864 8.072 26.434 1.00 90.19 88 PHE A O 1
ATOM 647 N N . GLU A 1 89 ? -16.101 7.085 28.013 1.00 91.94 89 GLU A N 1
ATOM 648 C CA . GLU A 1 89 ? -15.076 7.180 29.059 1.00 91.94 89 GLU A CA 1
ATOM 649 C C . GLU A 1 89 ? -13.836 6.346 28.700 1.00 91.94 89 GLU A C 1
ATOM 651 O O . GLU A 1 89 ? -12.696 6.796 28.850 1.00 91.94 89 GLU A O 1
ATOM 656 N N . LYS A 1 90 ? -14.047 5.138 28.158 1.00 91.12 90 LYS A N 1
ATOM 657 C CA . LYS A 1 90 ? -12.950 4.300 27.662 1.00 91.12 90 LYS A CA 1
ATOM 658 C C . LYS A 1 90 ? -12.238 4.929 26.475 1.00 91.12 90 LYS A C 1
ATOM 660 O O . LYS A 1 90 ? -11.015 4.835 26.410 1.00 91.12 90 LYS A O 1
ATOM 665 N N . ALA A 1 91 ? -12.966 5.592 25.577 1.00 90.19 91 ALA A N 1
ATOM 666 C CA . ALA A 1 91 ? -12.368 6.333 24.478 1.00 90.19 91 ALA A CA 1
ATOM 667 C C . ALA A 1 91 ? -11.461 7.443 25.018 1.00 90.19 91 ALA A C 1
ATOM 669 O O . ALA A 1 91 ? -10.291 7.480 24.654 1.00 90.19 91 ALA A O 1
ATOM 670 N N . LEU A 1 92 ? -11.939 8.268 25.956 1.00 92.88 92 LEU A N 1
ATOM 671 C CA . LEU A 1 92 ? -11.133 9.327 26.580 1.00 92.88 92 LEU A CA 1
ATOM 672 C C . LEU A 1 92 ? -9.853 8.798 27.236 1.00 92.88 92 LEU A C 1
ATOM 674 O O . LEU A 1 92 ? -8.793 9.399 27.082 1.00 92.88 92 LEU A O 1
ATOM 678 N N . ARG A 1 93 ? -9.920 7.647 27.914 1.00 92.25 93 ARG A N 1
ATOM 679 C CA . ARG A 1 93 ? -8.736 7.005 28.512 1.00 92.25 93 ARG A CA 1
ATOM 680 C C . ARG A 1 93 ? -7.788 6.398 27.480 1.00 92.25 93 ARG A C 1
ATOM 682 O O . ARG A 1 93 ? -6.581 6.375 27.697 1.00 92.25 93 ARG A O 1
ATOM 689 N N . ALA A 1 94 ? -8.321 5.884 26.377 1.00 91.88 94 ALA A N 1
ATOM 690 C CA . ALA A 1 94 ? -7.537 5.241 25.332 1.00 91.88 94 ALA A CA 1
ATOM 691 C C . ALA A 1 94 ? -6.902 6.251 24.360 1.00 91.88 94 ALA A C 1
ATOM 693 O O . ALA A 1 94 ? -5.829 5.973 23.829 1.00 91.88 94 ALA A O 1
ATOM 694 N N . ILE A 1 95 ? -7.520 7.421 24.148 1.00 92.19 95 ILE A N 1
ATOM 695 C CA . ILE A 1 95 ? -7.056 8.459 23.213 1.00 92.19 95 ILE A CA 1
ATOM 696 C C . ILE A 1 95 ? -5.563 8.777 23.387 1.00 92.19 95 ILE A C 1
ATOM 698 O O . ILE A 1 95 ? -4.854 8.698 22.386 1.00 92.19 95 ILE A O 1
ATOM 702 N N . PRO A 1 96 ? -5.031 9.061 24.595 1.00 93.88 96 PRO A N 1
ATOM 703 C CA . PRO A 1 96 ? -3.609 9.360 24.761 1.00 93.88 96 PRO A CA 1
ATOM 704 C C . PRO A 1 96 ? -2.696 8.228 24.281 1.00 93.88 96 PRO A C 1
ATOM 706 O O . PRO A 1 96 ? -1.680 8.487 23.644 1.00 93.88 96 PRO A O 1
ATOM 709 N N . ILE A 1 97 ? -3.080 6.973 24.533 1.00 93.75 97 ILE A N 1
ATOM 710 C CA . ILE A 1 97 ? -2.303 5.789 24.148 1.00 93.75 97 ILE A CA 1
ATOM 711 C C . ILE A 1 97 ? -2.308 5.626 22.626 1.00 93.75 97 ILE A C 1
ATOM 713 O O . ILE A 1 97 ? -1.248 5.490 22.019 1.00 93.75 97 ILE A O 1
ATOM 717 N N . TYR A 1 98 ? -3.484 5.683 21.995 1.00 93.19 98 TYR A N 1
ATOM 718 C CA . TYR A 1 98 ? -3.593 5.563 20.539 1.00 93.19 98 TYR A CA 1
ATOM 719 C C . TYR A 1 98 ? -2.938 6.747 19.822 1.00 93.19 98 TYR A C 1
ATOM 721 O O . TYR A 1 98 ? -2.276 6.548 18.805 1.00 93.19 98 TYR A O 1
ATOM 729 N N . LEU A 1 99 ? -3.040 7.968 20.353 1.00 93.44 99 LEU A N 1
ATOM 730 C CA . LEU A 1 99 ? -2.339 9.131 19.808 1.00 93.44 99 LEU A CA 1
ATOM 731 C C . LEU A 1 99 ? -0.821 8.992 19.938 1.00 93.44 99 LEU A C 1
ATOM 733 O O . LEU A 1 99 ? -0.123 9.215 18.953 1.00 93.44 99 LEU A O 1
ATOM 737 N N . ALA A 1 100 ? -0.308 8.574 21.099 1.00 95.88 100 ALA A N 1
ATOM 738 C CA . ALA A 1 100 ? 1.122 8.340 21.292 1.00 95.88 100 ALA A CA 1
ATOM 739 C C . ALA A 1 100 ? 1.648 7.248 20.349 1.00 95.88 100 ALA A C 1
ATOM 741 O O . ALA A 1 100 ? 2.681 7.426 19.706 1.00 95.88 100 ALA A O 1
ATOM 742 N N . PHE A 1 101 ? 0.903 6.150 20.199 1.00 94.75 101 PHE A N 1
ATOM 743 C CA . PHE A 1 101 ? 1.232 5.083 19.257 1.00 94.75 101 PHE A CA 1
ATOM 744 C C . PHE A 1 101 ? 1.250 5.583 17.806 1.00 94.75 101 PHE A C 1
ATOM 746 O O . PHE A 1 101 ? 2.198 5.328 17.068 1.00 94.75 101 PHE A O 1
ATOM 753 N N . THR A 1 10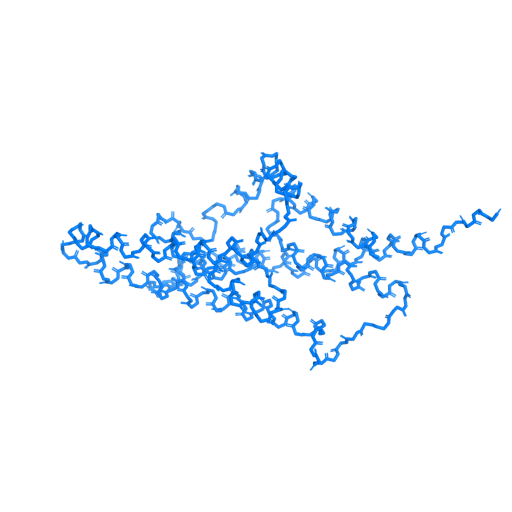2 ? 0.245 6.366 17.412 1.00 94.62 102 THR A N 1
ATOM 754 C CA . THR A 1 102 ? 0.165 6.972 16.073 1.00 94.62 102 THR A CA 1
ATOM 755 C C . THR A 1 102 ? 1.340 7.907 15.820 1.00 94.62 102 THR A C 1
ATOM 757 O O . THR A 1 102 ? 1.981 7.821 14.776 1.00 94.62 102 THR A O 1
ATOM 760 N N . ALA A 1 103 ? 1.659 8.771 16.786 1.00 95.00 103 ALA A N 1
ATOM 761 C CA . ALA A 1 103 ? 2.792 9.682 16.702 1.00 95.00 103 ALA A CA 1
ATOM 762 C C . ALA A 1 103 ? 4.118 8.919 16.559 1.00 95.00 103 ALA A C 1
ATOM 764 O O . ALA A 1 103 ? 4.949 9.301 15.739 1.00 95.00 103 ALA A O 1
ATOM 765 N N . ALA A 1 104 ? 4.292 7.811 17.286 1.00 95.06 104 ALA A N 1
ATOM 766 C CA . ALA A 1 104 ? 5.474 6.961 17.178 1.00 95.06 104 ALA A CA 1
ATOM 767 C C . ALA A 1 104 ? 5.597 6.305 15.791 1.00 95.06 104 ALA A C 1
ATOM 769 O O . ALA A 1 104 ? 6.663 6.367 15.178 1.00 95.06 104 ALA A O 1
ATOM 770 N N . VAL A 1 105 ? 4.509 5.729 15.264 1.00 94.00 105 VAL A N 1
ATOM 771 C CA . VAL A 1 105 ? 4.493 5.134 13.916 1.00 94.00 105 VAL A CA 1
ATOM 772 C C . VAL A 1 105 ? 4.784 6.192 12.851 1.00 94.00 105 VAL A C 1
ATOM 774 O O . VAL A 1 105 ? 5.603 5.951 11.969 1.00 94.00 105 VAL A O 1
ATOM 777 N N . LEU A 1 106 ? 4.182 7.381 12.948 1.00 91.69 106 LEU A N 1
ATOM 778 C CA . LEU A 1 106 ? 4.433 8.482 12.013 1.00 91.69 106 LEU A CA 1
ATOM 779 C C . LEU A 1 106 ? 5.873 8.996 12.087 1.00 91.69 106 LEU A C 1
ATOM 781 O O . LEU A 1 106 ? 6.482 9.243 11.049 1.00 91.69 106 LEU A O 1
ATOM 785 N N . ALA A 1 107 ? 6.442 9.129 13.286 1.00 91.31 107 ALA A N 1
ATOM 786 C CA . ALA A 1 107 ? 7.837 9.527 13.452 1.00 91.31 107 ALA A CA 1
ATOM 787 C C . ALA A 1 107 ? 8.791 8.498 12.820 1.00 91.31 107 ALA A C 1
ATOM 789 O O . ALA A 1 107 ? 9.712 8.868 12.089 1.00 91.31 107 ALA A O 1
ATOM 790 N N . LEU A 1 108 ? 8.543 7.202 13.033 1.00 90.94 108 LEU A N 1
ATOM 791 C CA . LEU A 1 108 ? 9.288 6.127 12.372 1.00 90.94 108 LEU A CA 1
ATOM 792 C C . LEU A 1 108 ? 9.122 6.173 10.851 1.00 90.94 108 LEU A C 1
ATOM 794 O O . LEU A 1 108 ? 10.108 6.075 10.129 1.00 90.94 108 LEU A O 1
ATOM 798 N N . PHE A 1 109 ? 7.903 6.386 10.360 1.00 89.12 109 PHE A N 1
ATOM 799 C CA . PHE A 1 109 ? 7.634 6.514 8.931 1.00 89.12 109 PHE A CA 1
ATOM 800 C C . PHE A 1 109 ? 8.422 7.661 8.307 1.00 89.12 109 PHE A C 1
ATOM 802 O O . PHE A 1 109 ? 9.121 7.462 7.323 1.00 89.12 109 PHE A O 1
ATOM 809 N N . ILE A 1 110 ? 8.390 8.849 8.910 1.00 86.38 110 ILE A N 1
ATOM 810 C CA . ILE A 1 110 ? 9.119 10.016 8.402 1.00 86.38 110 ILE A CA 1
ATOM 811 C C . ILE A 1 110 ? 10.635 9.778 8.443 1.00 86.38 110 ILE A C 1
ATOM 813 O O . ILE A 1 110 ? 11.331 10.115 7.491 1.00 86.38 110 ILE A O 1
ATOM 817 N N . THR A 1 111 ? 11.165 9.188 9.515 1.00 85.94 111 THR A N 1
ATOM 818 C CA . THR A 1 111 ? 12.617 8.960 9.639 1.00 85.94 111 THR A CA 1
ATOM 819 C C . THR A 1 111 ? 13.151 7.896 8.684 1.00 85.94 111 THR A C 1
ATOM 821 O O . THR A 1 111 ? 14.275 8.029 8.208 1.00 85.94 111 THR A O 1
ATOM 824 N N . ILE A 1 112 ? 12.362 6.862 8.387 1.00 84.81 112 ILE A N 1
ATOM 825 C CA . ILE A 1 112 ? 12.762 5.768 7.493 1.00 84.81 112 ILE A CA 1
ATOM 826 C C . ILE A 1 112 ? 12.500 6.137 6.026 1.00 84.81 112 ILE A C 1
ATOM 828 O O . ILE A 1 112 ? 13.374 5.950 5.185 1.00 84.81 112 ILE A O 1
ATOM 832 N N . GLU A 1 113 ? 11.326 6.694 5.716 1.00 80.38 113 GLU A N 1
ATOM 833 C CA . GLU A 1 113 ? 10.868 6.927 4.337 1.00 80.38 113 GLU A CA 1
ATOM 834 C C . GLU A 1 113 ? 11.190 8.325 3.798 1.00 80.38 113 GLU A C 1
ATOM 836 O O . GLU A 1 113 ? 11.191 8.535 2.585 1.00 80.38 113 GLU A O 1
ATOM 841 N N . ALA A 1 114 ? 11.454 9.313 4.662 1.00 71.19 114 ALA A N 1
ATOM 842 C CA . ALA A 1 114 ? 11.655 10.702 4.241 1.00 71.19 114 ALA A CA 1
ATOM 843 C C . ALA A 1 114 ? 13.057 11.305 4.499 1.00 71.19 114 ALA A C 1
ATOM 845 O O . ALA A 1 114 ? 13.120 12.515 4.740 1.00 71.19 114 ALA A O 1
ATOM 846 N N . PRO A 1 115 ? 14.190 10.570 4.408 1.00 63.72 115 PRO A N 1
ATOM 847 C CA . PRO A 1 115 ? 15.471 11.121 4.836 1.00 63.72 115 PRO A CA 1
ATOM 848 C C . PRO A 1 115 ? 16.003 12.284 3.973 1.00 63.72 115 PRO A C 1
ATOM 850 O O . PRO A 1 115 ? 16.653 13.141 4.551 1.00 63.72 115 PRO A O 1
ATOM 853 N N . ASN A 1 116 ? 15.744 12.387 2.649 1.00 62.59 116 ASN A N 1
ATOM 854 C CA . ASN A 1 116 ? 16.430 13.397 1.796 1.00 62.59 116 ASN A CA 1
ATOM 855 C C . ASN A 1 116 ? 15.715 13.866 0.493 1.00 62.59 116 ASN A C 1
ATOM 857 O O . ASN A 1 116 ? 16.355 14.056 -0.540 1.00 62.59 116 ASN A O 1
ATOM 861 N N . ALA A 1 117 ? 14.396 14.100 0.487 1.00 61.84 117 ALA A N 1
ATOM 862 C CA . ALA A 1 117 ? 13.649 14.307 -0.773 1.00 61.84 117 ALA A CA 1
ATOM 863 C C . ALA A 1 117 ? 12.859 15.633 -0.893 1.00 61.84 117 ALA A C 1
ATOM 865 O O . ALA A 1 117 ? 11.714 15.635 -1.342 1.00 61.84 117 ALA A O 1
ATOM 866 N N . HIS A 1 118 ? 13.438 16.785 -0.523 1.00 71.81 118 HIS A N 1
ATOM 867 C CA . HIS A 1 118 ? 12.722 18.079 -0.527 1.00 71.81 118 HIS A CA 1
ATOM 868 C C . HIS A 1 118 ? 12.035 18.418 -1.863 1.00 71.81 118 HIS A C 1
ATOM 870 O O . HIS A 1 118 ? 10.849 18.734 -1.866 1.00 71.81 118 HIS A O 1
ATOM 876 N N . ARG A 1 119 ? 12.734 18.304 -3.003 1.00 76.00 119 ARG A N 1
ATOM 877 C CA . ARG A 1 119 ? 12.149 18.608 -4.329 1.00 76.00 119 ARG A CA 1
ATOM 878 C C . ARG A 1 119 ? 11.070 17.604 -4.737 1.00 76.00 119 ARG A C 1
ATOM 880 O O . ARG A 1 119 ? 10.039 17.995 -5.276 1.00 76.00 119 ARG A O 1
ATOM 887 N N . LEU A 1 120 ? 11.283 16.325 -4.433 1.00 78.00 120 LEU A N 1
ATOM 888 C CA . LEU A 1 120 ? 10.329 15.262 -4.742 1.00 78.00 120 LEU A CA 1
ATOM 889 C C . LEU A 1 120 ? 9.011 15.455 -3.980 1.00 78.00 120 LEU A C 1
ATOM 891 O O . LEU A 1 120 ? 7.947 15.246 -4.550 1.00 78.00 120 LEU A O 1
ATOM 895 N N . ARG A 1 121 ? 9.063 15.925 -2.726 1.00 79.19 121 ARG A N 1
ATOM 896 C CA . ARG A 1 121 ? 7.867 16.203 -1.910 1.00 79.19 121 ARG A CA 1
ATOM 897 C C . ARG A 1 121 ? 6.966 17.261 -2.544 1.00 79.19 121 ARG A C 1
ATOM 899 O O . ARG A 1 121 ? 5.754 17.071 -2.574 1.00 79.19 121 ARG A O 1
ATOM 906 N N . PHE A 1 122 ? 7.546 18.331 -3.090 1.00 83.62 122 PHE A N 1
ATOM 907 C CA . PHE A 1 122 ? 6.774 19.353 -3.805 1.00 83.62 122 PHE A CA 1
ATOM 908 C C . PHE A 1 122 ? 6.113 18.790 -5.065 1.00 83.62 122 PHE A C 1
ATOM 910 O O . PHE A 1 122 ? 4.937 19.054 -5.299 1.00 83.62 122 PHE A O 1
ATOM 917 N N . LEU A 1 123 ? 6.831 17.977 -5.846 1.00 84.75 123 LEU A N 1
ATOM 918 C CA . LEU A 1 123 ? 6.293 17.366 -7.066 1.00 84.75 123 LEU A CA 1
ATOM 919 C C . LEU A 1 123 ? 5.179 16.357 -6.769 1.00 84.75 123 LEU A C 1
ATOM 921 O O . LEU A 1 123 ? 4.139 16.386 -7.423 1.00 84.75 123 LEU A O 1
ATOM 925 N N . LEU A 1 124 ? 5.364 15.504 -5.759 1.00 83.50 124 LEU A N 1
ATOM 926 C CA . LEU A 1 124 ? 4.336 14.566 -5.307 1.00 83.50 124 LEU A CA 1
ATOM 927 C C . LEU A 1 124 ? 3.103 15.308 -4.778 1.00 83.50 124 LEU A C 1
ATOM 929 O O . LEU A 1 124 ? 1.981 14.951 -5.131 1.00 83.50 124 LEU A O 1
ATOM 933 N N . GLY A 1 125 ? 3.304 16.368 -3.987 1.00 85.06 125 GLY A N 1
ATOM 934 C CA . GLY A 1 125 ? 2.221 17.207 -3.471 1.00 85.06 125 GLY A CA 1
ATOM 935 C C . GLY A 1 125 ? 1.437 17.905 -4.582 1.00 85.06 125 GLY A C 1
ATOM 936 O O . GLY A 1 125 ? 0.209 17.836 -4.604 1.00 85.06 125 GLY A O 1
ATOM 937 N N . ALA A 1 126 ? 2.131 18.511 -5.548 1.00 87.94 126 ALA A N 1
ATOM 938 C CA . ALA A 1 126 ? 1.503 19.127 -6.713 1.00 87.94 126 ALA A CA 1
ATOM 939 C C . ALA A 1 126 ? 0.743 18.087 -7.553 1.00 87.94 126 ALA A C 1
ATOM 941 O O . ALA A 1 126 ? -0.425 18.289 -7.880 1.00 87.94 126 ALA A O 1
ATOM 942 N N . GLY A 1 127 ? 1.362 16.941 -7.849 1.00 84.88 127 GLY A N 1
ATOM 943 C CA . GLY A 1 127 ? 0.722 15.851 -8.587 1.00 84.88 127 GLY A CA 1
ATOM 944 C C . GLY A 1 127 ? -0.553 15.351 -7.905 1.00 84.88 127 GLY A C 1
ATOM 945 O O . GLY A 1 127 ? -1.585 15.196 -8.561 1.00 84.88 127 GLY A O 1
ATOM 946 N N . PHE A 1 128 ? -0.520 15.173 -6.582 1.00 85.81 128 PHE A N 1
ATOM 947 C CA . PHE A 1 128 ? -1.699 14.805 -5.801 1.00 85.81 128 PHE A CA 1
ATOM 948 C C . PHE A 1 128 ? -2.786 15.886 -5.849 1.00 85.81 128 PHE A C 1
ATOM 950 O O . PHE A 1 128 ? -3.956 15.557 -6.027 1.00 85.81 128 PHE A O 1
ATOM 957 N N . TRP A 1 129 ? -2.419 17.167 -5.763 1.00 89.19 129 TRP A N 1
ATOM 958 C CA . TRP A 1 129 ? -3.373 18.276 -5.844 1.00 89.19 129 TRP A CA 1
ATOM 959 C C . TRP A 1 129 ? -4.138 18.288 -7.174 1.00 89.19 129 TRP A C 1
ATOM 961 O O . TRP A 1 129 ? -5.363 18.399 -7.196 1.00 89.19 129 TRP A O 1
ATOM 971 N N . PHE A 1 130 ? -3.432 18.116 -8.294 1.00 89.00 130 PHE A N 1
ATOM 972 C CA . PHE A 1 130 ? -4.051 18.163 -9.621 1.00 89.00 130 PHE A CA 1
ATOM 973 C C . PHE A 1 130 ? -4.773 16.864 -9.994 1.00 89.00 130 PHE A C 1
ATOM 975 O O . PHE A 1 130 ? -5.869 16.902 -10.556 1.00 89.00 130 PHE A O 1
ATOM 982 N N . MET A 1 131 ? -4.189 15.702 -9.692 1.00 85.94 131 MET A N 1
ATOM 983 C CA . MET A 1 131 ? -4.672 14.412 -10.204 1.00 85.94 131 MET A CA 1
ATOM 984 C C . MET A 1 131 ? -5.266 13.491 -9.133 1.00 85.94 131 MET A C 1
ATOM 986 O O . MET A 1 131 ? -6.051 12.605 -9.474 1.00 85.94 131 MET A O 1
ATOM 990 N N . GLY A 1 132 ? -4.967 13.709 -7.851 1.00 83.00 132 GLY A N 1
ATOM 991 C CA . GLY A 1 132 ? -5.346 12.809 -6.754 1.00 83.00 132 GLY A CA 1
ATOM 992 C C . GLY A 1 132 ? -6.853 12.590 -6.623 1.00 83.00 132 GLY A C 1
ATOM 993 O O . GLY A 1 132 ? -7.292 11.493 -6.279 1.00 83.00 132 GLY A O 1
ATOM 994 N N . HIS A 1 133 ? -7.668 13.578 -6.997 1.00 83.38 133 HIS A N 1
ATOM 995 C CA . HIS A 1 133 ? -9.126 13.463 -6.947 1.00 83.38 133 HIS A CA 1
ATOM 996 C C . HIS A 1 133 ? -9.698 12.349 -7.847 1.00 83.38 133 HIS A C 1
ATOM 998 O O . HIS A 1 133 ? -10.746 11.794 -7.515 1.00 83.38 133 HIS A O 1
ATOM 1004 N N . HIS A 1 134 ? -9.028 11.985 -8.950 1.00 81.94 134 HIS A N 1
ATOM 1005 C CA . HIS A 1 134 ? -9.45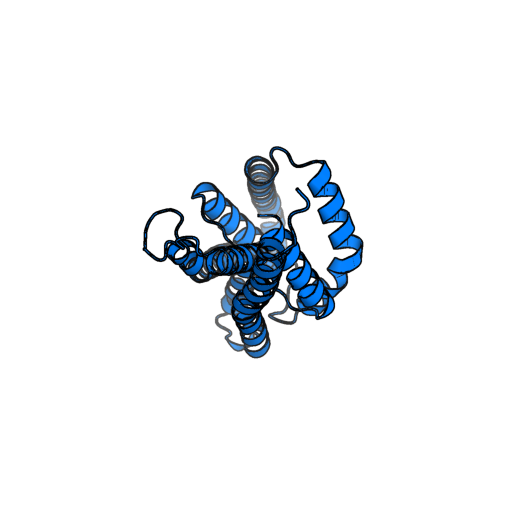5 10.870 -9.808 1.00 81.94 134 HIS A CA 1
ATOM 1006 C C . HIS A 1 134 ? -9.341 9.535 -9.065 1.00 81.94 134 HIS A C 1
ATOM 1008 O O . HIS A 1 134 ? -10.270 8.727 -9.082 1.00 81.94 134 HIS A O 1
ATOM 1014 N N . ILE A 1 135 ? -8.234 9.341 -8.342 1.00 77.50 135 ILE A N 1
ATOM 1015 C CA . ILE A 1 135 ? -7.983 8.139 -7.540 1.00 77.50 135 ILE A CA 1
ATOM 1016 C C . ILE A 1 135 ? -8.888 8.105 -6.306 1.00 77.50 135 ILE A C 1
ATOM 1018 O O . ILE A 1 135 ? -9.477 7.067 -6.012 1.00 77.50 135 ILE A O 1
ATOM 1022 N N . ILE A 1 136 ? -9.071 9.236 -5.616 1.00 81.12 136 ILE A N 1
ATOM 1023 C CA . ILE A 1 136 ? -9.938 9.313 -4.428 1.00 81.12 136 ILE A CA 1
ATOM 1024 C C . ILE A 1 136 ? -11.386 8.952 -4.786 1.00 81.12 136 ILE A C 1
ATOM 1026 O O . ILE A 1 136 ? -12.006 8.148 -4.096 1.00 81.12 136 ILE A O 1
ATOM 1030 N N . LYS A 1 137 ? -11.918 9.468 -5.903 1.00 77.31 137 LYS A N 1
ATOM 1031 C CA . LYS A 1 137 ? -13.255 9.088 -6.399 1.00 77.31 137 LYS A CA 1
ATOM 1032 C C . LYS A 1 137 ? -13.327 7.624 -6.840 1.00 77.31 137 LYS A C 1
ATOM 1034 O O . LYS A 1 137 ? -14.386 7.001 -6.757 1.00 77.31 137 LYS A O 1
ATOM 1039 N N . ALA A 1 138 ? -12.224 7.068 -7.335 1.00 67.12 138 ALA A N 1
ATOM 1040 C CA . ALA A 1 138 ? -12.172 5.676 -7.755 1.00 67.12 138 ALA A CA 1
ATOM 1041 C C . ALA A 1 138 ? -12.172 4.694 -6.578 1.00 67.12 138 ALA A C 1
ATOM 1043 O O . ALA A 1 138 ? -12.800 3.644 -6.689 1.00 67.12 138 ALA A O 1
ATOM 1044 N N . LEU A 1 139 ? -11.512 5.041 -5.471 1.00 68.69 139 LEU A N 1
ATOM 1045 C CA . LEU A 1 139 ? -11.383 4.196 -4.281 1.00 68.69 139 LEU A CA 1
ATOM 1046 C C . LEU A 1 139 ? -12.472 4.446 -3.223 1.00 68.69 139 LEU A C 1
ATOM 1048 O O . LEU A 1 139 ? -12.813 3.530 -2.475 1.00 68.69 139 LEU A O 1
ATOM 1052 N N . GLY A 1 140 ? -13.035 5.657 -3.168 1.00 66.88 140 GLY A N 1
ATOM 1053 C CA . GLY A 1 140 ? -13.927 6.110 -2.097 1.00 66.88 140 GLY A CA 1
ATOM 1054 C C . GLY A 1 140 ? -15.128 5.194 -1.854 1.00 66.88 140 GLY A C 1
ATOM 1055 O O . GLY A 1 140 ? -15.976 5.038 -2.728 1.00 66.88 140 GLY A O 1
ATOM 1056 N N . ASN A 1 141 ? -15.181 4.587 -0.662 1.00 73.06 141 ASN A N 1
ATOM 1057 C CA . ASN A 1 141 ? -16.208 3.655 -0.166 1.00 73.06 141 ASN A CA 1
ATOM 1058 C C . ASN A 1 141 ? -16.632 2.522 -1.125 1.00 73.06 141 ASN A C 1
ATOM 1060 O O . ASN A 1 141 ? -17.662 1.885 -0.907 1.00 73.06 141 ASN A O 1
ATOM 1064 N N . LYS A 1 142 ? -15.854 2.225 -2.175 1.00 81.44 142 LYS A N 1
ATOM 1065 C CA . LYS A 1 142 ? -16.232 1.190 -3.153 1.00 81.44 142 LYS A CA 1
ATOM 1066 C C . LYS A 1 142 ? -15.904 -0.223 -2.693 1.00 81.44 142 LYS A C 1
ATOM 1068 O O . LYS A 1 142 ? -16.528 -1.160 -3.179 1.00 81.44 142 LYS A O 1
ATOM 1073 N N . ILE A 1 143 ? -14.922 -0.371 -1.800 1.00 83.12 143 ILE A N 1
ATOM 1074 C CA . ILE A 1 143 ? -14.504 -1.666 -1.243 1.00 83.12 143 ILE A CA 1
ATOM 1075 C C . ILE A 1 143 ? -15.331 -2.001 0.003 1.00 83.12 143 ILE A C 1
ATOM 1077 O O . ILE A 1 143 ? -15.888 -3.088 0.092 1.00 83.12 143 ILE A O 1
ATOM 1081 N N . THR A 1 144 ? -15.420 -1.066 0.950 1.00 88.75 144 THR A N 1
ATOM 1082 C CA . THR A 1 144 ? -16.217 -1.174 2.180 1.00 88.75 144 THR A CA 1
ATOM 1083 C C . THR A 1 144 ? -16.561 0.226 2.697 1.00 88.75 144 THR A C 1
ATOM 1085 O O . THR A 1 144 ? -15.966 1.212 2.255 1.00 88.75 144 THR A O 1
ATOM 1088 N N . GLN A 1 145 ? -17.489 0.323 3.650 1.00 85.69 145 GLN A N 1
ATOM 1089 C CA . GLN A 1 145 ? -17.827 1.586 4.309 1.00 85.69 145 GLN A CA 1
ATOM 1090 C C . GLN A 1 145 ? -16.741 1.978 5.319 1.00 85.69 145 GLN A C 1
ATOM 1092 O O . GLN A 1 145 ? -16.486 1.263 6.295 1.00 85.69 145 GLN A O 1
ATOM 1097 N N . VAL A 1 146 ? -16.109 3.131 5.098 1.00 86.94 146 VAL A N 1
ATOM 1098 C CA . VAL A 1 146 ? -15.026 3.631 5.950 1.00 86.94 146 VAL A CA 1
ATOM 1099 C C . VAL A 1 146 ? -15.587 4.606 6.988 1.00 86.94 146 VAL A C 1
ATOM 1101 O O . VAL A 1 146 ? -15.964 5.728 6.665 1.00 86.94 146 VAL A O 1
ATOM 1104 N N . SER A 1 147 ? -15.632 4.181 8.254 1.00 90.81 147 SER A N 1
ATOM 1105 C CA . SER A 1 147 ? -15.847 5.075 9.404 1.00 90.81 147 SER A CA 1
ATOM 1106 C C . SER A 1 147 ? -14.504 5.593 9.945 1.00 90.81 147 SER A C 1
ATOM 1108 O O . SER A 1 147 ? -13.481 4.960 9.681 1.00 90.81 147 SER A O 1
ATOM 1110 N N . PRO A 1 148 ? -14.455 6.681 10.741 1.00 91.00 148 PRO A N 1
ATOM 1111 C CA . PRO A 1 148 ? -13.190 7.229 11.248 1.00 91.00 148 PRO A CA 1
ATOM 1112 C C . PRO A 1 148 ? -12.313 6.203 11.981 1.00 91.00 148 PRO A C 1
ATOM 1114 O O . PRO A 1 148 ? -11.116 6.109 11.726 1.00 91.00 148 PRO A O 1
ATOM 1117 N N . THR A 1 149 ? -12.910 5.370 12.836 1.00 91.00 149 THR A N 1
ATOM 1118 C CA . THR A 1 149 ? -12.189 4.331 13.591 1.00 91.00 149 THR A CA 1
ATOM 1119 C C . THR A 1 149 ? -11.702 3.188 12.697 1.00 91.00 149 THR A C 1
ATOM 1121 O O . THR A 1 149 ? -10.615 2.656 12.916 1.00 91.00 149 THR A O 1
ATOM 1124 N N . ARG A 1 150 ? -12.483 2.823 11.669 1.00 92.81 150 ARG A N 1
ATOM 1125 C CA . ARG A 1 150 ? -12.076 1.833 10.658 1.00 92.81 150 ARG A CA 1
ATOM 1126 C C . ARG A 1 150 ? -10.928 2.375 9.809 1.00 92.81 150 ARG A C 1
ATOM 1128 O O . ARG A 1 150 ? -9.922 1.694 9.664 1.00 92.81 150 ARG A O 1
ATOM 1135 N N . GLY A 1 151 ? -11.054 3.608 9.318 1.00 92.88 151 GLY A N 1
ATOM 1136 C CA . GLY A 1 151 ? -10.031 4.290 8.527 1.00 92.88 151 GLY A CA 1
ATOM 1137 C C . GLY A 1 151 ? -8.713 4.426 9.284 1.00 92.88 151 GLY A C 1
ATOM 1138 O O . GLY A 1 151 ? -7.666 4.084 8.749 1.00 92.88 151 GLY A O 1
ATOM 1139 N N . TYR A 1 152 ? -8.768 4.806 10.563 1.00 94.44 152 TYR A N 1
ATOM 1140 C CA . TYR A 1 152 ? -7.594 4.845 11.437 1.00 94.44 152 TYR A CA 1
ATOM 1141 C C . TYR A 1 152 ? -6.844 3.502 11.487 1.00 94.44 152 TYR A C 1
ATOM 1143 O O . TYR A 1 152 ? -5.629 3.459 11.296 1.00 94.44 152 TYR A O 1
ATOM 1151 N N . ALA A 1 153 ? -7.564 2.396 11.706 1.00 95.56 153 ALA A N 1
ATOM 1152 C CA . ALA A 1 153 ? -6.959 1.068 11.762 1.00 95.56 153 ALA A CA 1
ATOM 1153 C C . ALA A 1 153 ? -6.420 0.602 10.397 1.00 95.56 153 ALA A C 1
ATOM 1155 O O . ALA A 1 153 ? -5.369 -0.039 10.345 1.00 95.56 153 ALA A O 1
ATOM 1156 N N . MET A 1 154 ? -7.112 0.939 9.301 1.00 95.38 154 MET A N 1
ATOM 1157 C CA . MET A 1 154 ? -6.671 0.640 7.934 1.00 95.38 154 MET A CA 1
ATOM 1158 C C . MET A 1 154 ? -5.341 1.338 7.615 1.00 95.38 154 MET A C 1
ATOM 1160 O O . MET A 1 154 ? -4.387 0.683 7.200 1.00 95.38 154 MET A O 1
ATOM 1164 N N . GLU A 1 155 ? -5.261 2.648 7.861 1.00 94.44 155 GLU A N 1
ATOM 1165 C CA . GLU A 1 155 ? -4.071 3.460 7.580 1.00 94.44 155 GLU A CA 1
ATOM 1166 C C . GLU A 1 155 ? -2.873 3.032 8.437 1.00 94.44 155 GLU A C 1
ATOM 1168 O O . GLU A 1 155 ? -1.781 2.818 7.910 1.00 94.44 155 GLU A O 1
ATOM 1173 N N . LEU A 1 156 ? -3.060 2.821 9.747 1.00 95.62 156 LEU A N 1
ATOM 1174 C CA . LEU A 1 156 ? -1.963 2.361 10.604 1.00 95.62 156 LEU A CA 1
ATOM 1175 C C . LEU A 1 156 ? -1.519 0.933 10.290 1.00 95.62 156 LEU A C 1
ATOM 1177 O O . LEU A 1 156 ? -0.318 0.667 10.279 1.00 95.62 156 LEU A O 1
ATOM 1181 N N . GLY A 1 157 ? -2.446 0.016 10.005 1.00 96.38 157 GLY A N 1
ATOM 1182 C CA . GLY A 1 157 ? -2.091 -1.346 9.606 1.00 96.38 157 GLY A CA 1
ATOM 1183 C C . GLY A 1 157 ? -1.291 -1.376 8.299 1.00 96.38 157 GLY A C 1
ATOM 1184 O O . GLY A 1 157 ? -0.327 -2.138 8.172 1.00 96.38 157 GLY A O 1
ATOM 1185 N N . ALA A 1 158 ? -1.634 -0.509 7.343 1.00 95.94 158 ALA A N 1
ATOM 1186 C CA . ALA A 1 158 ? -0.856 -0.307 6.124 1.00 95.94 158 ALA A CA 1
ATOM 1187 C C . ALA A 1 158 ? 0.521 0.303 6.416 1.00 95.94 158 ALA A C 1
ATOM 1189 O O . ALA A 1 158 ? 1.528 -0.251 5.977 1.00 95.94 158 ALA A O 1
ATOM 1190 N N . ALA A 1 159 ? 0.584 1.376 7.209 1.00 95.19 159 ALA A N 1
ATOM 1191 C CA . ALA A 1 159 ? 1.830 2.054 7.561 1.00 95.19 159 ALA A CA 1
ATOM 1192 C C . ALA A 1 159 ? 2.821 1.125 8.279 1.00 95.19 159 ALA A C 1
ATOM 1194 O O . ALA A 1 159 ? 3.988 1.072 7.899 1.00 95.19 159 ALA A O 1
ATOM 1195 N N . ILE A 1 160 ? 2.363 0.339 9.259 1.00 95.12 160 ILE A N 1
ATOM 1196 C CA . ILE A 1 160 ? 3.199 -0.638 9.976 1.00 95.12 160 ILE A CA 1
ATOM 1197 C C . ILE A 1 160 ? 3.762 -1.680 9.005 1.00 95.12 160 ILE A C 1
ATOM 1199 O O . ILE A 1 160 ? 4.951 -1.988 9.048 1.00 95.12 160 ILE A O 1
ATOM 1203 N N . THR A 1 161 ? 2.931 -2.192 8.096 1.00 95.31 161 THR A N 1
ATOM 1204 C CA . THR A 1 161 ? 3.366 -3.193 7.111 1.00 95.31 161 THR A CA 1
ATOM 1205 C C . THR A 1 161 ? 4.421 -2.630 6.165 1.00 95.31 161 THR A C 1
ATOM 1207 O O . THR A 1 161 ? 5.429 -3.283 5.907 1.00 95.31 161 THR A O 1
ATOM 1210 N N . VAL A 1 162 ? 4.205 -1.409 5.667 1.00 93.62 162 VAL A N 1
ATOM 1211 C CA . VAL A 1 162 ? 5.155 -0.718 4.788 1.00 93.62 162 VAL A CA 1
ATOM 1212 C C . VAL A 1 162 ? 6.474 -0.484 5.517 1.00 93.62 162 VAL A C 1
ATOM 1214 O O . VAL A 1 162 ? 7.517 -0.837 4.986 1.00 93.62 162 VAL A O 1
ATOM 1217 N N . LEU A 1 163 ? 6.436 -0.010 6.766 1.00 92.75 163 LEU A N 1
ATOM 1218 C CA . LEU A 1 163 ? 7.638 0.196 7.575 1.00 92.75 163 LEU A CA 1
ATOM 1219 C C . LEU A 1 163 ? 8.447 -1.086 7.774 1.00 92.75 163 LEU A C 1
ATOM 1221 O O . LEU A 1 163 ? 9.671 -1.069 7.649 1.00 92.75 163 LEU A O 1
ATOM 1225 N N . LEU A 1 164 ? 7.774 -2.195 8.087 1.00 91.94 164 LEU A N 1
ATOM 1226 C CA . LEU A 1 164 ? 8.433 -3.490 8.248 1.00 91.94 164 LEU A CA 1
ATOM 1227 C C . LEU A 1 164 ? 9.075 -3.948 6.937 1.00 91.94 164 LEU A C 1
ATOM 1229 O O . LEU A 1 164 ? 10.231 -4.363 6.938 1.00 91.94 164 LEU A O 1
ATOM 1233 N N . ALA A 1 165 ? 8.364 -3.826 5.818 1.00 90.56 165 ALA A N 1
ATOM 1234 C CA . ALA A 1 165 ? 8.899 -4.176 4.509 1.00 90.56 165 ALA A CA 1
ATOM 1235 C C . ALA A 1 165 ? 10.116 -3.320 4.125 1.00 90.56 165 ALA A C 1
ATOM 1237 O O . ALA A 1 165 ? 11.126 -3.866 3.681 1.00 90.56 165 ALA A O 1
ATOM 1238 N N . SER A 1 166 ? 10.067 -2.011 4.377 1.00 88.94 166 SER A N 1
ATOM 1239 C CA . SER A 1 166 ? 11.187 -1.101 4.127 1.00 88.94 166 SER A CA 1
ATOM 1240 C C . SER A 1 166 ? 12.408 -1.432 4.981 1.00 88.94 166 SER A C 1
ATOM 1242 O O . SER A 1 166 ? 13.533 -1.380 4.491 1.00 88.94 166 SER A O 1
ATOM 1244 N N . ARG A 1 167 ? 12.215 -1.858 6.238 1.00 86.75 167 ARG A N 1
ATOM 1245 C CA . ARG A 1 167 ? 13.312 -2.349 7.094 1.00 86.75 167 ARG A CA 1
ATOM 1246 C C . ARG A 1 167 ? 13.935 -3.648 6.588 1.00 86.75 167 ARG A C 1
ATOM 1248 O O . ARG A 1 167 ? 15.119 -3.866 6.820 1.00 86.75 167 ARG A O 1
ATOM 1255 N N . LEU A 1 168 ? 13.159 -4.480 5.899 1.00 85.69 168 LEU A N 1
ATOM 1256 C CA . LEU A 1 168 ? 13.631 -5.704 5.249 1.00 85.69 168 LEU A CA 1
ATOM 1257 C C . LEU A 1 168 ? 14.193 -5.453 3.838 1.00 85.69 168 LEU A C 1
ATOM 1259 O O . LEU A 1 168 ? 14.615 -6.398 3.180 1.00 85.69 168 LEU A O 1
ATOM 1263 N N . GLY A 1 169 ? 14.187 -4.205 3.354 1.00 82.31 169 GLY A N 1
ATOM 1264 C CA . GLY A 1 169 ? 14.634 -3.860 2.003 1.00 82.31 169 GLY A CA 1
ATOM 1265 C C . GLY A 1 169 ? 13.732 -4.405 0.891 1.00 82.31 169 GLY A C 1
ATOM 1266 O O . GLY A 1 169 ? 14.158 -4.486 -0.260 1.00 82.31 169 GLY A O 1
ATOM 1267 N N . LEU A 1 170 ? 12.494 -4.795 1.213 1.00 83.56 170 LEU A N 1
ATOM 1268 C CA . LEU A 1 170 ? 11.558 -5.373 0.254 1.00 83.56 170 LEU A CA 1
ATOM 1269 C C . LEU A 1 170 ? 10.712 -4.271 -0.397 1.00 83.56 170 LEU A C 1
ATOM 1271 O O . LEU A 1 170 ? 9.973 -3.575 0.306 1.00 83.56 170 LEU A O 1
ATOM 1275 N N . PRO A 1 171 ? 10.738 -4.124 -1.735 1.00 83.25 171 PRO A N 1
ATOM 1276 C CA . PRO A 1 171 ? 9.890 -3.159 -2.415 1.00 83.25 171 PRO A CA 1
ATOM 1277 C C . PRO A 1 171 ? 8.436 -3.641 -2.363 1.00 83.25 171 PRO A C 1
ATOM 1279 O O . PRO A 1 171 ? 8.043 -4.591 -3.045 1.00 83.25 171 PRO A O 1
ATOM 1282 N N . VAL A 1 172 ? 7.629 -2.973 -1.542 1.00 89.25 172 VAL A N 1
ATOM 1283 C CA . VAL A 1 172 ? 6.190 -3.226 -1.409 1.00 89.25 172 VAL A CA 1
ATOM 1284 C C . VAL A 1 172 ? 5.374 -2.063 -1.953 1.00 89.25 172 VAL A C 1
ATOM 1286 O O . VAL A 1 172 ? 5.870 -0.960 -2.185 1.00 89.25 172 VAL A O 1
ATOM 1289 N N . SER A 1 173 ? 4.091 -2.317 -2.183 1.00 90.00 173 SER A N 1
ATOM 1290 C CA . SER A 1 173 ? 3.149 -1.297 -2.616 1.00 90.00 173 SER A CA 1
ATOM 1291 C C . SER A 1 173 ? 2.266 -0.839 -1.467 1.00 90.00 173 SER A C 1
ATOM 1293 O O . SER A 1 173 ? 1.482 -1.622 -0.934 1.00 90.00 173 SER A O 1
ATOM 1295 N N . THR A 1 174 ? 2.303 0.458 -1.170 1.00 89.50 174 THR A N 1
ATOM 1296 C CA . THR A 1 174 ? 1.386 1.099 -0.217 1.00 89.50 174 THR A CA 1
ATOM 1297 C C . THR A 1 174 ? -0.083 0.891 -0.606 1.00 89.50 174 THR A C 1
ATOM 1299 O O . THR A 1 174 ? -0.893 0.562 0.254 1.00 89.50 174 THR A O 1
ATOM 1302 N N . THR A 1 175 ? -0.429 0.981 -1.898 1.00 89.94 175 THR A N 1
ATOM 1303 C CA . THR A 1 175 ? -1.790 0.732 -2.416 1.00 89.94 175 THR A CA 1
ATOM 1304 C C . THR A 1 175 ? -2.271 -0.693 -2.141 1.00 89.94 175 THR A C 1
ATOM 1306 O O . THR A 1 175 ? -3.425 -0.896 -1.759 1.00 89.94 175 THR A O 1
ATOM 1309 N N . GLN A 1 176 ? -1.397 -1.689 -2.317 1.00 91.94 176 GLN A N 1
ATOM 1310 C CA . GLN A 1 176 ? -1.740 -3.090 -2.061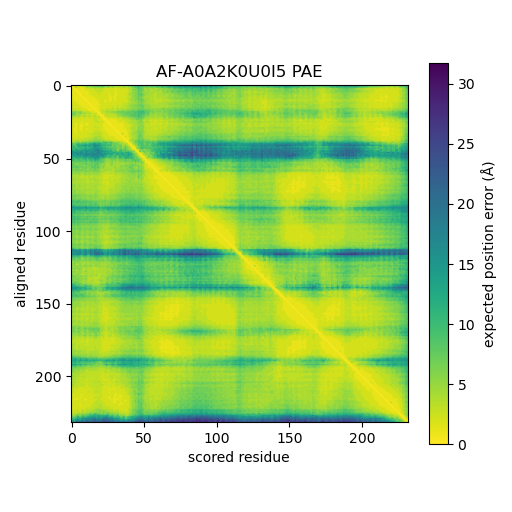 1.00 91.94 176 GLN A CA 1
ATOM 1311 C C . GLN A 1 176 ? -1.858 -3.355 -0.554 1.00 91.94 176 GLN A C 1
ATOM 1313 O O . GLN A 1 176 ? -2.824 -3.990 -0.133 1.00 91.94 176 GLN A O 1
ATOM 1318 N N . CYS A 1 177 ? -0.944 -2.808 0.259 1.00 94.44 177 CYS A N 1
ATOM 1319 C CA . CYS A 1 177 ? -1.043 -2.852 1.720 1.00 94.44 177 CYS A CA 1
ATOM 1320 C C . CYS A 1 177 ? -2.372 -2.257 2.193 1.00 94.44 177 CYS A C 1
ATOM 1322 O O . CYS A 1 177 ? -3.120 -2.927 2.893 1.00 94.44 177 CYS A O 1
ATOM 1324 N N . LEU A 1 178 ? -2.725 -1.052 1.736 1.00 93.12 178 LEU A N 1
ATOM 1325 C CA . LEU A 1 178 ? -3.979 -0.402 2.114 1.00 93.12 178 LEU A CA 1
ATOM 1326 C C . LEU A 1 178 ? -5.205 -1.210 1.670 1.00 93.12 178 LEU A C 1
ATOM 1328 O O . LEU A 1 178 ? -6.139 -1.372 2.444 1.00 93.12 178 LEU A O 1
ATOM 1332 N N . THR A 1 179 ? -5.195 -1.780 0.461 1.00 92.44 179 THR A N 1
ATOM 1333 C CA . THR A 1 179 ? -6.282 -2.661 -0.010 1.00 92.44 179 THR A CA 1
ATOM 1334 C C . THR A 1 179 ? -6.440 -3.887 0.897 1.00 92.44 179 THR A C 1
ATOM 1336 O O . THR A 1 179 ? -7.561 -4.241 1.266 1.00 92.44 179 THR A O 1
ATOM 1339 N N . GLY A 1 180 ? -5.327 -4.503 1.305 1.00 94.44 180 GLY A N 1
ATOM 1340 C CA . GLY A 1 180 ? -5.314 -5.587 2.287 1.00 94.44 180 GLY A CA 1
ATOM 1341 C C . GLY A 1 180 ? -5.850 -5.144 3.648 1.00 94.44 180 GLY A C 1
ATOM 1342 O O . GLY A 1 180 ? -6.728 -5.801 4.204 1.00 94.44 180 GLY A O 1
ATOM 1343 N N . ALA A 1 181 ? -5.411 -3.984 4.140 1.00 96.19 181 ALA A N 1
ATOM 1344 C CA . ALA A 1 181 ? -5.875 -3.410 5.397 1.00 96.19 181 ALA A CA 1
ATOM 1345 C C . ALA A 1 181 ? -7.391 -3.158 5.405 1.00 96.19 181 ALA A C 1
ATOM 1347 O O . ALA A 1 181 ? -8.096 -3.485 6.359 1.00 96.19 181 ALA A O 1
ATOM 1348 N N . VAL A 1 182 ? -7.914 -2.623 4.299 1.00 94.12 182 VAL A N 1
ATOM 1349 C CA . VAL A 1 182 ? -9.350 -2.409 4.102 1.00 94.12 182 VAL A CA 1
ATOM 1350 C C . VAL A 1 182 ? -10.110 -3.731 4.194 1.00 94.12 182 VAL A C 1
ATOM 1352 O O . VAL A 1 182 ? -11.119 -3.799 4.897 1.00 94.12 182 VAL A O 1
ATOM 1355 N N . CYS A 1 183 ? -9.618 -4.788 3.539 1.00 94.12 183 CYS A N 1
ATOM 1356 C CA . CYS A 1 183 ? -10.233 -6.115 3.604 1.00 94.12 183 CYS A CA 1
ATOM 1357 C C . CYS A 1 183 ? -10.189 -6.697 5.025 1.00 94.12 183 CYS A C 1
ATOM 1359 O O . CYS A 1 183 ? -11.202 -7.202 5.501 1.00 94.12 183 CYS A O 1
ATOM 1361 N N . GLY A 1 184 ? -9.057 -6.578 5.727 1.00 94.81 184 GLY A N 1
ATOM 1362 C CA . GLY A 1 184 ? -8.908 -7.057 7.106 1.00 94.81 184 GLY A CA 1
ATOM 1363 C C . GLY A 1 184 ? -9.900 -6.404 8.069 1.00 94.81 184 GLY A C 1
ATOM 1364 O O . GLY A 1 184 ? -10.596 -7.090 8.816 1.00 94.81 184 GLY A O 1
ATOM 1365 N N . VAL A 1 185 ? -10.040 -5.078 8.001 1.00 95.19 185 VAL A N 1
ATOM 1366 C CA . VAL A 1 185 ? -10.999 -4.336 8.835 1.00 95.19 185 VAL A CA 1
ATOM 1367 C C . VAL A 1 185 ? -12.450 -4.616 8.437 1.00 95.19 185 VAL A C 1
ATOM 1369 O O . VAL A 1 185 ? -13.314 -4.725 9.310 1.00 95.19 185 VAL A O 1
ATOM 1372 N N . ALA A 1 186 ? -12.744 -4.742 7.140 1.00 92.62 186 ALA A N 1
ATOM 1373 C CA . ALA A 1 186 ? -14.089 -5.052 6.656 1.00 92.62 186 ALA A CA 1
ATOM 1374 C C . ALA A 1 186 ? -14.581 -6.413 7.169 1.00 92.62 186 ALA A C 1
ATOM 1376 O O . ALA A 1 186 ? -15.696 -6.511 7.680 1.00 92.62 186 ALA A O 1
ATOM 1377 N N . LEU A 1 187 ? -13.718 -7.429 7.102 1.00 93.00 187 LEU A N 1
ATOM 1378 C CA . LEU A 1 187 ? -14.028 -8.810 7.475 1.00 93.00 187 LEU A CA 1
ATOM 1379 C C . LEU A 1 187 ? -14.007 -9.064 8.990 1.00 93.00 187 LEU A C 1
ATOM 1381 O O . LEU A 1 187 ? -14.393 -10.143 9.431 1.00 93.00 187 LEU A O 1
ATOM 1385 N N . MET A 1 188 ? -13.631 -8.079 9.811 1.00 89.94 188 MET A N 1
ATOM 1386 C CA . MET A 1 188 ? -13.544 -8.228 11.272 1.00 89.94 188 MET A CA 1
ATOM 1387 C C . MET A 1 188 ? -14.896 -8.522 11.951 1.00 89.94 188 MET A C 1
ATOM 1389 O O . MET A 1 188 ? -14.953 -8.981 13.091 1.00 89.94 188 MET A O 1
ATOM 1393 N N . ASN A 1 189 ? -16.007 -8.257 11.262 1.00 84.38 189 ASN A N 1
ATOM 1394 C CA . ASN A 1 189 ? -17.349 -8.623 11.719 1.00 84.38 189 ASN A CA 1
ATOM 1395 C C . ASN A 1 189 ? -17.772 -10.041 11.293 1.00 84.38 189 ASN A C 1
ATOM 1397 O O . ASN A 1 189 ? -18.929 -10.388 11.493 1.00 84.38 189 ASN A O 1
ATOM 1401 N N . ALA A 1 190 ? -16.874 -10.827 10.685 1.00 84.12 190 ALA A N 1
ATOM 1402 C CA . ALA A 1 190 ? -17.167 -12.103 10.023 1.00 84.12 190 ALA A CA 1
ATOM 1403 C C . ALA A 1 190 ? -18.255 -12.014 8.930 1.00 84.12 190 ALA A C 1
ATOM 1405 O O . ALA A 1 190 ? -18.783 -13.026 8.476 1.00 84.12 190 ALA A O 1
ATOM 1406 N N . ASP A 1 191 ? -18.562 -10.798 8.477 1.00 87.81 191 ASP A N 1
ATOM 1407 C CA . ASP A 1 191 ? -19.507 -10.532 7.405 1.00 87.81 191 ASP A CA 1
ATOM 1408 C C . ASP A 1 191 ? -18.757 -10.451 6.073 1.00 87.81 191 ASP A C 1
ATOM 1410 O O . ASP A 1 191 ? -18.103 -9.453 5.759 1.00 87.81 191 ASP A O 1
ATOM 1414 N N . LEU A 1 192 ? -18.852 -11.519 5.281 1.00 87.06 192 LEU A N 1
ATOM 1415 C CA . LEU A 1 192 ? -18.263 -11.575 3.942 1.00 87.06 192 LEU A CA 1
ATOM 1416 C C . LEU A 1 192 ? -18.914 -10.568 2.977 1.00 87.06 192 LEU A C 1
ATOM 1418 O O . LEU A 1 192 ? -18.287 -10.190 1.988 1.00 87.06 192 LEU A O 1
ATOM 1422 N N . GLY A 1 193 ? -20.144 -10.120 3.252 1.00 87.19 193 GLY A N 1
ATOM 1423 C CA . GLY A 1 193 ? -20.850 -9.102 2.472 1.00 87.19 193 GLY A CA 1
ATOM 1424 C C . GLY A 1 193 ? -20.338 -7.681 2.714 1.00 87.19 193 GLY A C 1
ATOM 1425 O O . GLY A 1 193 ? -20.591 -6.793 1.899 1.00 87.19 193 GLY A O 1
ATOM 1426 N N . ALA A 1 194 ? -19.555 -7.460 3.776 1.00 88.44 194 ALA A N 1
ATOM 1427 C CA . ALA A 1 194 ? -18.955 -6.161 4.077 1.00 88.44 194 ALA A CA 1
ATOM 1428 C C . ALA A 1 194 ? -17.886 -5.733 3.053 1.00 88.44 194 ALA A C 1
ATOM 1430 O O . ALA A 1 194 ? -17.492 -4.560 3.031 1.00 88.44 194 ALA A O 1
ATOM 1431 N N . VAL A 1 195 ? -17.410 -6.668 2.220 1.00 91.62 195 VAL A N 1
ATOM 1432 C CA . VAL A 1 195 ? -16.442 -6.433 1.144 1.00 91.62 195 VAL A CA 1
ATOM 1433 C C . VAL A 1 195 ? -17.130 -6.531 -0.211 1.00 91.62 195 VAL A C 1
ATOM 1435 O O . VAL A 1 195 ? -17.738 -7.539 -0.565 1.00 91.62 195 VAL A O 1
ATOM 1438 N N . ASN A 1 196 ? -16.952 -5.505 -1.037 1.00 92.31 196 ASN A N 1
ATOM 1439 C CA . ASN A 1 196 ? -17.327 -5.563 -2.441 1.00 92.31 196 ASN A CA 1
ATOM 1440 C C . ASN A 1 196 ? -16.287 -6.360 -3.248 1.00 92.31 196 ASN A C 1
ATOM 1442 O O . ASN A 1 196 ? -15.311 -5.811 -3.771 1.00 92.31 196 ASN A O 1
ATOM 1446 N N . TRP A 1 197 ? -16.518 -7.665 -3.382 1.00 91.00 197 TRP A N 1
ATOM 1447 C CA . TRP A 1 197 ? -15.628 -8.590 -4.093 1.00 91.00 197 TRP A CA 1
ATOM 1448 C C . TRP A 1 197 ? -15.433 -8.250 -5.572 1.00 91.00 197 TRP A C 1
ATOM 1450 O O . TRP A 1 197 ? -14.346 -8.455 -6.109 1.00 91.00 197 TRP A O 1
ATOM 1460 N N . ARG A 1 198 ? -16.447 -7.676 -6.232 1.00 91.19 198 ARG A N 1
ATOM 1461 C CA . ARG A 1 198 ? -16.336 -7.239 -7.632 1.00 91.19 198 ARG A CA 1
ATOM 1462 C C . ARG A 1 198 ? -15.341 -6.092 -7.771 1.00 91.19 198 ARG A C 1
ATOM 1464 O O . ARG A 1 198 ? -14.518 -6.100 -8.684 1.00 91.19 198 ARG A O 1
ATOM 1471 N N . GLN A 1 199 ? -15.399 -5.125 -6.857 1.00 89.06 199 GLN A N 1
ATOM 1472 C CA . GLN A 1 199 ? -14.443 -4.023 -6.829 1.00 89.06 199 GLN A CA 1
ATOM 1473 C C . GLN A 1 199 ? -13.032 -4.528 -6.507 1.00 89.06 199 GLN A C 1
ATOM 1475 O O . GLN A 1 199 ? -12.078 -4.111 -7.156 1.00 89.06 199 GLN A O 1
ATOM 1480 N N . LEU A 1 200 ? -12.891 -5.447 -5.548 1.00 90.06 200 LEU A N 1
ATOM 1481 C CA . LEU A 1 200 ? -11.593 -6.030 -5.208 1.00 90.06 200 LEU A CA 1
ATOM 1482 C C . LEU A 1 200 ? -10.979 -6.792 -6.396 1.00 90.06 200 LEU A C 1
ATOM 1484 O O . LEU A 1 200 ? -9.810 -6.590 -6.716 1.00 90.06 200 LEU A O 1
ATOM 1488 N N . ALA A 1 201 ? -11.777 -7.597 -7.103 1.00 90.19 201 ALA A N 1
ATOM 1489 C CA . ALA A 1 201 ? -11.340 -8.302 -8.307 1.00 90.19 201 ALA A CA 1
ATOM 1490 C C . ALA A 1 201 ? -10.901 -7.335 -9.419 1.00 90.19 201 ALA A C 1
ATOM 1492 O O . ALA A 1 201 ? -9.893 -7.575 -10.080 1.00 90.19 201 ALA A O 1
ATOM 1493 N N . TRP A 1 202 ? -11.607 -6.213 -9.593 1.00 87.31 202 TRP A N 1
ATOM 1494 C CA . TRP A 1 202 ? -11.220 -5.162 -10.539 1.00 87.31 202 TRP A CA 1
ATOM 1495 C C . TRP A 1 202 ? -9.861 -4.536 -10.199 1.00 87.31 202 TRP A C 1
ATOM 1497 O O . TRP A 1 202 ? -9.030 -4.331 -11.083 1.00 87.31 202 TRP A O 1
ATOM 1507 N N . ILE A 1 203 ? -9.608 -4.279 -8.912 1.00 88.81 203 ILE A N 1
ATOM 1508 C CA . ILE A 1 203 ? -8.331 -3.745 -8.420 1.00 88.81 203 ILE A CA 1
ATOM 1509 C C . ILE A 1 203 ? -7.194 -4.740 -8.687 1.00 88.81 203 ILE A C 1
ATOM 1511 O O . ILE A 1 203 ? -6.186 -4.372 -9.289 1.00 88.81 203 ILE A O 1
ATOM 1515 N N . ILE A 1 204 ? -7.379 -6.007 -8.303 1.00 88.94 204 ILE A N 1
ATOM 1516 C CA . ILE A 1 204 ? -6.390 -7.073 -8.519 1.00 88.94 204 ILE A CA 1
ATOM 1517 C C . ILE A 1 204 ? -6.119 -7.264 -10.019 1.00 88.94 204 ILE A C 1
ATOM 1519 O O . ILE A 1 204 ? -4.963 -7.364 -10.428 1.00 88.94 204 ILE A O 1
ATOM 1523 N N . GLY A 1 205 ? -7.159 -7.240 -10.859 1.00 89.19 205 GLY A N 1
ATOM 1524 C CA . GLY A 1 205 ? -7.013 -7.273 -12.316 1.00 89.19 205 GLY A CA 1
ATOM 1525 C C . GLY A 1 205 ? -6.167 -6.111 -12.847 1.00 89.19 205 GLY A C 1
ATOM 1526 O O . GLY A 1 205 ? -5.309 -6.310 -13.706 1.00 89.19 205 GLY A O 1
ATOM 1527 N N . GLY A 1 206 ? -6.331 -4.914 -12.277 1.00 88.75 206 GLY A N 1
ATOM 1528 C CA . GLY A 1 206 ? -5.490 -3.751 -12.571 1.00 88.75 206 GLY A CA 1
ATOM 1529 C C . GLY A 1 206 ? -4.021 -3.946 -12.220 1.00 88.75 206 GLY A C 1
ATOM 1530 O O . GLY A 1 206 ? -3.146 -3.530 -12.979 1.00 88.75 206 GLY A O 1
ATOM 1531 N N . TRP A 1 207 ? -3.731 -4.604 -11.099 1.00 89.62 207 TRP A N 1
ATOM 1532 C CA . TRP A 1 207 ? -2.359 -4.927 -10.696 1.00 89.62 207 TRP A CA 1
ATOM 1533 C C . TRP A 1 207 ? -1.703 -5.889 -11.684 1.00 89.62 207 TRP A C 1
ATOM 1535 O O . TRP A 1 207 ? -0.568 -5.670 -12.101 1.00 89.62 207 TRP A O 1
ATOM 1545 N N . VAL A 1 208 ? -2.434 -6.918 -12.119 1.00 89.75 208 VAL A N 1
ATOM 1546 C CA . VAL A 1 208 ? -1.942 -7.871 -13.123 1.00 89.75 208 VAL A CA 1
ATOM 1547 C C . VAL A 1 208 ? -1.710 -7.180 -14.467 1.00 89.75 208 VAL A C 1
ATOM 1549 O O . VAL A 1 208 ? -0.648 -7.358 -15.053 1.00 89.75 208 VAL A O 1
ATOM 1552 N N . LEU A 1 209 ? -2.648 -6.344 -14.929 1.00 91.56 209 LEU A N 1
ATOM 1553 C CA . LEU A 1 209 ? -2.544 -5.607 -16.197 1.00 91.56 209 LEU A CA 1
ATOM 1554 C C . LEU A 1 209 ? -1.429 -4.549 -16.196 1.00 91.56 209 LEU A C 1
ATOM 1556 O O . LEU A 1 209 ? -0.881 -4.209 -17.246 1.00 91.56 209 LEU A O 1
ATOM 1560 N N . THR A 1 210 ? -1.069 -4.031 -15.025 1.00 93.12 210 THR A N 1
ATOM 1561 C CA . THR A 1 210 ? -0.042 -2.994 -14.882 1.00 93.12 210 THR A CA 1
ATOM 1562 C C . THR A 1 210 ? 1.336 -3.470 -15.333 1.00 93.12 210 THR A C 1
ATOM 1564 O O . THR A 1 210 ? 2.040 -2.729 -16.015 1.00 93.12 210 THR A O 1
ATOM 1567 N N . LEU A 1 211 ? 1.710 -4.710 -15.010 1.00 91.50 211 LEU A N 1
ATOM 1568 C CA . LEU A 1 211 ? 3.013 -5.275 -15.371 1.00 91.50 211 LEU A CA 1
ATOM 1569 C C . LEU A 1 211 ? 3.265 -5.332 -16.887 1.00 91.50 211 LEU A C 1
ATOM 1571 O O . LEU A 1 211 ? 4.259 -4.747 -17.325 1.00 91.50 211 LEU A O 1
ATOM 1575 N N . PRO A 1 212 ? 2.409 -5.980 -17.706 1.00 93.50 212 PRO A N 1
ATOM 1576 C CA . PRO A 1 212 ? 2.616 -6.029 -19.147 1.00 93.50 212 PRO A CA 1
ATOM 1577 C C . PRO A 1 212 ? 2.485 -4.646 -19.781 1.00 93.50 212 PRO A C 1
ATOM 1579 O O . PRO A 1 212 ? 3.248 -4.335 -20.686 1.00 93.50 212 PRO A O 1
ATOM 1582 N N . SER A 1 213 ? 1.583 -3.789 -19.292 1.00 94.25 213 SER A N 1
ATOM 1583 C CA . SER A 1 213 ? 1.384 -2.454 -19.870 1.00 94.25 213 SER A CA 1
ATOM 1584 C C . SER A 1 213 ? 2.606 -1.556 -19.658 1.00 94.25 213 SER A C 1
ATOM 1586 O O . SER A 1 213 ? 3.142 -0.999 -20.614 1.00 94.25 213 SER A O 1
ATOM 1588 N N . ALA A 1 214 ? 3.105 -1.463 -18.422 1.00 94.69 214 ALA A N 1
ATOM 1589 C CA . ALA A 1 214 ? 4.299 -0.683 -18.108 1.00 94.69 214 ALA A CA 1
ATOM 1590 C C . ALA A 1 214 ? 5.563 -1.273 -18.752 1.00 94.69 214 ALA A C 1
ATOM 1592 O O . ALA A 1 214 ? 6.390 -0.532 -19.287 1.00 94.69 214 ALA A O 1
ATOM 1593 N N . GLY A 1 215 ? 5.691 -2.605 -18.737 1.00 94.25 215 GLY A N 1
ATOM 1594 C CA . GLY A 1 215 ? 6.799 -3.317 -19.366 1.00 94.25 215 GLY A CA 1
ATOM 1595 C C . GLY A 1 215 ? 6.843 -3.128 -20.879 1.00 94.25 215 GLY A C 1
ATOM 1596 O O . GLY A 1 215 ? 7.912 -2.859 -21.420 1.00 94.25 215 GLY A O 1
ATOM 1597 N N . LEU A 1 216 ? 5.696 -3.191 -21.560 1.00 95.19 216 LEU A N 1
ATOM 1598 C CA . LEU A 1 216 ? 5.608 -2.983 -23.005 1.00 95.19 216 LEU A CA 1
ATOM 1599 C C . LEU A 1 216 ? 5.995 -1.553 -23.388 1.00 95.19 216 LEU A C 1
ATOM 1601 O O . LEU A 1 216 ? 6.816 -1.370 -24.282 1.00 95.19 216 LEU A O 1
ATOM 1605 N N . ILE A 1 217 ? 5.452 -0.543 -22.698 1.00 95.56 217 ILE A N 1
ATOM 1606 C CA . ILE A 1 217 ? 5.771 0.865 -22.981 1.00 95.56 217 ILE A CA 1
ATOM 1607 C C . ILE A 1 217 ? 7.273 1.109 -22.795 1.00 95.56 217 ILE A C 1
ATOM 1609 O O . ILE A 1 217 ? 7.928 1.651 -23.684 1.00 95.56 217 ILE A O 1
ATOM 1613 N N . ALA A 1 218 ? 7.840 0.681 -21.663 1.00 95.31 218 ALA A N 1
ATOM 1614 C CA . ALA A 1 218 ? 9.263 0.852 -21.389 1.00 95.31 218 ALA A CA 1
ATOM 1615 C C . ALA A 1 218 ? 10.150 0.073 -22.373 1.00 95.31 218 ALA A C 1
ATOM 1617 O O . ALA A 1 218 ? 11.144 0.614 -22.856 1.00 95.31 218 ALA A O 1
ATOM 1618 N N . GLY A 1 219 ? 9.772 -1.165 -22.703 1.00 93.62 219 GLY A N 1
ATOM 1619 C CA . GLY A 1 219 ? 10.484 -2.013 -23.655 1.00 93.62 219 GLY A CA 1
ATOM 1620 C C . GLY A 1 219 ? 10.520 -1.409 -25.056 1.00 93.62 219 GLY A C 1
ATOM 1621 O O . GLY A 1 219 ? 11.595 -1.304 -25.641 1.00 93.62 219 GLY A O 1
ATOM 1622 N N . LEU A 1 220 ? 9.382 -0.923 -25.567 1.00 94.19 220 LEU A N 1
ATOM 1623 C CA . LEU A 1 220 ? 9.315 -0.234 -26.861 1.00 94.19 220 LEU A CA 1
ATOM 1624 C C . LEU A 1 220 ? 10.197 1.019 -26.877 1.00 94.19 220 LEU A C 1
ATOM 1626 O O . LEU A 1 220 ? 10.979 1.202 -27.807 1.00 94.19 220 LEU A O 1
ATOM 1630 N N . LEU A 1 221 ? 10.141 1.838 -25.821 1.00 93.62 221 LEU A N 1
ATOM 1631 C CA . LEU A 1 221 ? 11.010 3.011 -25.688 1.00 93.62 221 LEU A CA 1
ATOM 1632 C C . LEU A 1 221 ? 12.495 2.629 -25.671 1.00 93.62 221 LEU A C 1
ATOM 1634 O O . LEU A 1 221 ? 13.314 3.327 -26.264 1.00 93.62 221 LEU A O 1
ATOM 1638 N N . THR A 1 222 ? 12.856 1.526 -25.011 1.00 92.81 222 THR A N 1
ATOM 1639 C CA . THR A 1 222 ? 14.232 1.016 -25.004 1.00 92.81 222 THR A CA 1
ATOM 1640 C C . THR A 1 222 ? 14.667 0.544 -26.387 1.00 92.81 222 THR A C 1
ATOM 1642 O O . THR A 1 222 ? 15.739 0.939 -26.832 1.00 92.81 222 THR A O 1
ATOM 1645 N N . VAL A 1 223 ? 13.839 -0.215 -27.110 1.00 92.69 223 VAL A N 1
ATOM 1646 C CA . VAL A 1 223 ? 14.149 -0.627 -28.490 1.00 92.69 223 VAL A CA 1
ATOM 1647 C C . VAL A 1 223 ? 14.338 0.591 -29.392 1.00 92.69 223 VAL A C 1
ATOM 1649 O O . VAL A 1 223 ? 15.306 0.646 -30.147 1.00 92.69 223 VAL A O 1
ATOM 1652 N N . MET A 1 224 ? 13.461 1.591 -29.299 1.00 91.06 224 MET A N 1
ATOM 1653 C CA . MET A 1 224 ? 13.587 2.824 -30.082 1.00 91.06 224 MET A CA 1
ATOM 1654 C C . MET A 1 224 ? 14.884 3.572 -29.762 1.00 91.06 224 MET A C 1
ATOM 1656 O O . MET A 1 224 ? 15.571 4.016 -30.676 1.00 91.06 224 MET A O 1
ATOM 1660 N N . ALA A 1 225 ? 15.244 3.678 -28.481 1.00 90.06 225 ALA A N 1
ATOM 1661 C CA . ALA A 1 225 ? 16.473 4.340 -28.057 1.00 90.06 225 ALA A CA 1
ATOM 1662 C C . ALA A 1 225 ? 17.733 3.597 -28.529 1.00 90.06 225 ALA A C 1
ATOM 1664 O O . ALA A 1 225 ? 18.699 4.234 -28.939 1.00 90.06 225 ALA A O 1
ATOM 1665 N N . LEU A 1 226 ? 17.720 2.261 -28.508 1.00 88.19 226 LEU A N 1
ATOM 1666 C CA . LEU A 1 226 ? 18.842 1.439 -28.973 1.00 88.19 226 LEU A CA 1
ATOM 1667 C C . LEU A 1 226 ? 19.032 1.500 -30.49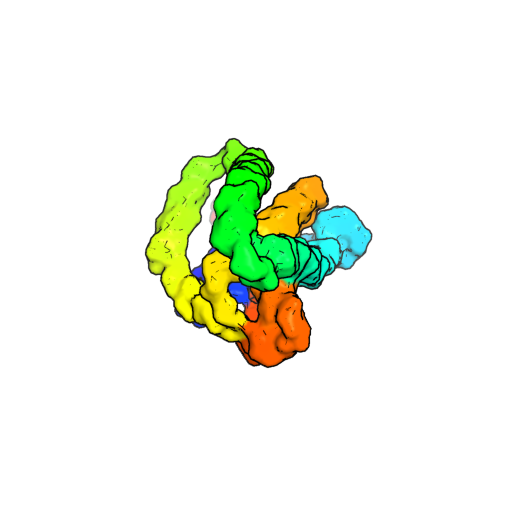5 1.00 88.19 226 LEU A C 1
ATOM 1669 O O . LEU A 1 226 ? 20.158 1.376 -30.965 1.00 88.19 226 LEU A O 1
ATOM 1673 N N . ASN A 1 227 ? 17.955 1.714 -31.254 1.00 89.31 227 ASN A N 1
ATOM 1674 C CA . ASN A 1 227 ? 17.990 1.854 -32.714 1.00 89.31 227 ASN A CA 1
ATOM 1675 C C . ASN A 1 227 ? 18.097 3.316 -33.187 1.00 89.31 227 ASN A C 1
ATOM 1677 O O . ASN A 1 227 ? 18.014 3.579 -34.388 1.00 89.31 227 ASN A O 1
ATOM 1681 N N . ALA A 1 228 ? 18.255 4.278 -32.274 1.00 86.44 228 ALA A N 1
ATOM 1682 C CA . ALA A 1 228 ? 18.389 5.680 -32.642 1.00 86.44 228 ALA A CA 1
ATOM 1683 C C . ALA A 1 228 ? 19.716 5.918 -33.391 1.00 86.44 228 ALA A C 1
ATOM 1685 O O . ALA A 1 228 ? 20.757 5.402 -32.969 1.00 86.44 228 ALA A O 1
ATOM 1686 N N . PRO A 1 229 ? 19.713 6.704 -34.486 1.00 80.94 229 PRO A N 1
ATOM 1687 C CA . PRO A 1 229 ? 20.927 6.992 -35.235 1.00 80.94 229 PRO A CA 1
ATOM 1688 C C . PRO A 1 229 ? 21.927 7.724 -34.338 1.00 80.94 229 PRO A C 1
ATOM 1690 O O . PRO A 1 229 ? 21.637 8.780 -33.775 1.00 80.94 229 PRO A O 1
ATOM 1693 N N . GLN A 1 230 ? 23.116 7.145 -34.200 1.00 79.44 230 GLN A N 1
ATOM 1694 C CA . GLN A 1 230 ? 24.218 7.768 -33.484 1.00 79.44 230 GLN A CA 1
ATOM 1695 C C . GLN A 1 230 ? 24.907 8.739 -34.440 1.00 79.44 230 GLN A C 1
ATOM 1697 O O . GLN A 1 230 ? 25.606 8.315 -35.360 1.00 79.44 230 GLN A O 1
ATOM 1702 N N . PHE A 1 231 ? 24.685 10.038 -34.244 1.00 73.25 231 PHE A N 1
ATOM 1703 C CA . PHE A 1 231 ? 25.472 11.062 -34.924 1.00 73.25 231 PHE A CA 1
ATOM 1704 C C . PHE A 1 231 ? 26.891 11.013 -34.341 1.00 73.25 231 PHE A C 1
ATOM 1706 O O . PHE A 1 231 ? 27.095 11.373 -33.181 1.00 73.25 231 PHE A O 1
ATOM 1713 N N . ARG A 1 232 ? 27.826 10.451 -35.116 1.00 54.38 232 ARG A N 1
ATOM 1714 C CA . ARG A 1 232 ? 29.269 10.484 -34.843 1.00 54.38 232 ARG A CA 1
ATOM 1715 C C . ARG A 1 232 ? 29.867 11.796 -35.319 1.00 54.38 232 ARG A C 1
ATOM 1717 O O . ARG A 1 232 ? 29.426 12.267 -36.390 1.00 54.38 232 ARG A O 1
#

Solvent-accessible surface area (backbone atoms only — not comparable to full-atom values): 11817 Å² total; per-residue (Å²): 110,68,38,18,53,53,17,19,51,52,43,51,51,52,33,36,74,71,30,47,75,59,41,67,54,53,20,42,52,21,0,45,52,23,24,32,57,53,68,72,46,90,77,58,70,52,92,49,93,91,17,61,47,53,43,58,49,34,70,58,50,43,16,53,52,1,12,51,45,2,25,52,48,31,46,50,47,39,68,67,21,66,74,34,94,62,23,68,63,42,39,66,67,42,45,63,57,56,49,50,51,49,52,51,53,51,53,51,44,46,63,72,77,54,76,85,50,74,70,56,51,54,53,52,52,52,48,40,70,76,51,37,63,40,42,49,67,51,55,59,62,52,45,36,86,74,46,75,68,52,46,53,18,18,53,51,13,17,50,53,42,49,50,53,32,56,76,69,71,45,77,62,39,69,61,48,14,35,54,21,1,47,49,23,46,38,42,68,74,75,37,74,81,42,44,37,61,69,51,50,51,52,41,54,51,41,49,61,53,34,30,61,53,8,9,48,47,1,14,51,46,34,43,52,60,73,67,49,85,78,88,125